Protein AF-A0A5D3C038-F1 (afdb_monomer)

Organism: Cucumis melo var. makuwa (NCBI:txid1194695)

Secondary structure (DSSP, 8-state):
------S-TTT-HHHHHHHHHTT-EEEE-TT-TT-EEEEETTEEEEEES-SB-SS-HHHHTTT-B-PPEEEEEE--TT--EEEEE-HHHHTT--HHHHHHHHHTS-TTTHHHHHHHHHHHHHHHH-TT--HHHHHHHHHHHTT--EEEEEPPTTEEEEEEEEEEETTEEEEEEEEEETTS-EEEEEEEE-EEEEE--

Structure (mmCIF, N/CA/C/O backbone):
data_AF-A0A5D3C038-F1
#
_entry.id   AF-A0A5D3C038-F1
#
loop_
_atom_site.group_PDB
_atom_site.id
_atom_site.type_symbol
_atom_site.label_atom_id
_atom_site.label_alt_id
_atom_site.label_comp_id
_atom_site.label_asym_id
_atom_site.label_entity_id
_atom_site.label_seq_id
_atom_site.pdbx_PDB_ins_code
_atom_site.Cartn_x
_atom_site.Cartn_y
_atom_site.Cartn_z
_atom_site.occupancy
_atom_site.B_iso_or_equiv
_atom_site.auth_seq_id
_atom_site.auth_comp_id
_atom_site.auth_asym_id
_atom_site.auth_atom_id
_atom_site.pdbx_PDB_model_num
ATOM 1 N N . MET A 1 1 ? -3.706 -6.414 2.225 1.00 49.16 1 MET A N 1
ATOM 2 C CA . MET A 1 1 ? -4.767 -6.688 1.216 1.00 49.16 1 MET A CA 1
ATOM 3 C C . MET A 1 1 ? -4.360 -6.341 -0.212 1.00 49.16 1 MET A C 1
ATOM 5 O O . MET A 1 1 ? -5.121 -6.622 -1.130 1.00 49.16 1 MET A O 1
ATOM 9 N N . THR A 1 2 ? -3.181 -5.758 -0.410 1.00 51.91 2 THR A N 1
ATOM 10 C CA . THR A 1 2 ? -2.599 -5.453 -1.719 1.00 51.91 2 THR A CA 1
ATOM 11 C C . THR A 1 2 ? -1.396 -6.358 -1.957 1.00 51.91 2 THR A C 1
ATOM 13 O O . THR A 1 2 ? -0.608 -6.547 -1.033 1.00 51.91 2 THR A O 1
ATOM 16 N N . GLU A 1 3 ? -1.248 -6.885 -3.169 1.00 55.22 3 GLU A N 1
ATOM 17 C CA . GLU A 1 3 ? -0.035 -7.586 -3.598 1.00 55.22 3 GLU A CA 1
ATOM 18 C C . GLU A 1 3 ? 0.892 -6.640 -4.366 1.00 55.22 3 GLU A C 1
ATOM 20 O O . GLU A 1 3 ? 0.472 -5.631 -4.944 1.00 55.22 3 GLU A O 1
ATOM 25 N N . ASP A 1 4 ? 2.184 -6.949 -4.341 1.00 54.97 4 ASP A N 1
ATOM 26 C CA . ASP A 1 4 ? 3.201 -6.158 -5.005 1.00 54.97 4 ASP A CA 1
ATOM 27 C C . ASP A 1 4 ? 3.383 -6.573 -6.471 1.00 54.97 4 ASP A C 1
ATOM 29 O O . ASP A 1 4 ? 4.031 -7.566 -6.762 1.00 54.97 4 ASP A O 1
ATOM 33 N N . HIS A 1 5 ? 2.938 -5.735 -7.415 1.00 53.44 5 HIS A N 1
ATOM 34 C CA . HIS A 1 5 ? 3.233 -5.921 -8.850 1.00 53.44 5 HIS A CA 1
ATOM 35 C C . HIS A 1 5 ? 4.672 -5.519 -9.183 1.00 53.44 5 HIS A C 1
ATOM 37 O O . HIS A 1 5 ? 4.946 -4.378 -9.575 1.00 53.44 5 HIS A O 1
ATOM 43 N N . LEU A 1 6 ? 5.616 -6.412 -8.912 1.00 56.66 6 LEU A N 1
ATOM 44 C CA . LEU A 1 6 ? 7.008 -6.255 -9.313 1.00 56.66 6 LEU A CA 1
ATOM 45 C C . LEU A 1 6 ? 7.188 -6.825 -10.725 1.00 56.66 6 LEU A C 1
ATOM 47 O O . LEU A 1 6 ? 6.583 -7.836 -11.062 1.00 56.66 6 LEU A O 1
ATOM 51 N N . PRO A 1 7 ? 8.043 -6.229 -11.567 1.00 47.41 7 PRO A N 1
ATOM 52 C CA . PRO A 1 7 ? 8.346 -6.749 -12.902 1.00 47.41 7 PRO A CA 1
ATOM 53 C C . PRO A 1 7 ? 9.139 -8.072 -12.881 1.00 47.41 7 PRO A C 1
ATOM 55 O O . PRO A 1 7 ? 9.767 -8.413 -13.875 1.00 47.41 7 PRO A O 1
ATOM 58 N N . SER A 1 8 ? 9.171 -8.825 -11.780 1.00 55.44 8 SER A N 1
ATOM 59 C CA . SER A 1 8 ? 9.874 -10.105 -11.736 1.00 55.44 8 SER A CA 1
ATOM 60 C C . SER A 1 8 ? 8.970 -11.239 -12.226 1.00 55.44 8 SER A C 1
ATOM 62 O O . SER A 1 8 ? 7.811 -11.356 -11.828 1.00 55.44 8 SER A O 1
ATOM 64 N N . PHE A 1 9 ? 9.531 -12.130 -13.048 1.00 50.78 9 PHE A N 1
ATOM 65 C CA . PHE A 1 9 ? 8.841 -13.335 -13.537 1.00 50.78 9 PHE A CA 1
ATOM 66 C C . PHE A 1 9 ? 8.355 -14.259 -12.416 1.00 50.78 9 PHE A C 1
ATOM 68 O O . PHE A 1 9 ? 7.444 -15.046 -12.625 1.00 50.78 9 PHE A O 1
ATOM 75 N N . PHE A 1 10 ? 8.956 -14.152 -11.231 1.00 48.84 10 PHE A N 1
ATOM 76 C CA . PHE A 1 10 ? 8.643 -14.994 -10.083 1.00 48.84 10 PHE A CA 1
ATOM 77 C C . PHE A 1 10 ? 7.433 -14.518 -9.274 1.00 48.84 10 PHE A C 1
ATOM 79 O O . PHE A 1 10 ? 6.905 -15.301 -8.493 1.00 48.84 10 PHE A O 1
ATOM 86 N N . SER A 1 11 ? 7.010 -13.257 -9.426 1.00 52.59 11 SER A N 1
ATOM 87 C CA . SER A 1 11 ? 5.904 -12.689 -8.639 1.00 52.59 11 SER A CA 1
ATOM 88 C C . SER A 1 11 ? 4.690 -12.296 -9.476 1.00 52.59 11 SER A C 1
ATOM 90 O O . SER A 1 11 ? 3.585 -12.289 -8.944 1.00 52.59 11 SER A O 1
ATOM 92 N N . ASP A 1 12 ? 4.862 -12.002 -10.772 1.00 64.81 12 ASP A N 1
ATOM 93 C CA . ASP A 1 12 ? 3.768 -11.486 -11.599 1.00 64.81 12 ASP A CA 1
ATOM 94 C C . ASP A 1 12 ? 3.919 -11.835 -13.097 1.00 64.81 12 ASP A C 1
ATOM 96 O O . ASP A 1 12 ? 4.219 -10.994 -13.954 1.00 64.81 12 ASP A O 1
ATOM 100 N N . GLU A 1 13 ? 3.732 -13.118 -13.416 1.00 68.00 13 GLU A N 1
ATOM 101 C CA . GLU A 1 13 ? 3.944 -13.674 -14.759 1.00 68.00 13 GLU A CA 1
ATOM 102 C C . GLU A 1 13 ?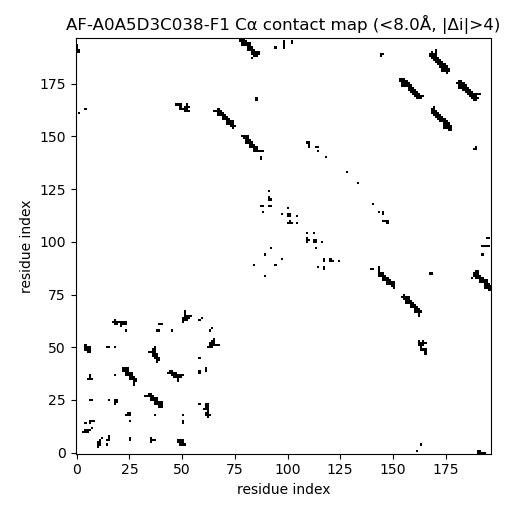 3.029 -13.040 -15.823 1.00 68.00 13 GLU A C 1
ATOM 104 O O . GLU A 1 13 ? 3.501 -12.690 -16.905 1.00 68.00 13 GLU A O 1
ATOM 109 N N . LEU A 1 14 ? 1.758 -12.780 -15.491 1.00 75.69 14 LEU A N 1
ATOM 110 C CA . LEU A 1 14 ? 0.788 -12.148 -16.397 1.00 75.69 14 LEU A CA 1
ATOM 111 C C . LEU A 1 14 ? 1.205 -10.726 -16.790 1.00 75.69 14 LEU A C 1
ATOM 113 O O . LEU A 1 14 ? 1.102 -10.328 -17.956 1.00 75.69 14 LEU A O 1
ATOM 117 N N . ASN A 1 15 ? 1.680 -9.928 -15.828 1.00 73.56 15 ASN A N 1
ATOM 118 C CA . ASN A 1 15 ? 2.160 -8.590 -16.146 1.00 73.56 15 ASN A CA 1
ATOM 119 C C . ASN A 1 15 ? 3.473 -8.643 -16.942 1.00 73.56 15 ASN A C 1
ATOM 121 O O . ASN A 1 15 ? 3.652 -7.839 -17.860 1.00 73.56 15 ASN A O 1
ATOM 125 N N . ALA A 1 16 ? 4.368 -9.584 -16.638 1.00 76.38 16 ALA A N 1
ATOM 126 C CA . ALA A 1 16 ? 5.631 -9.734 -17.352 1.00 76.38 16 ALA A CA 1
ATOM 127 C C . ALA A 1 16 ? 5.441 -10.220 -18.804 1.00 76.38 16 ALA A C 1
ATOM 129 O O . ALA A 1 16 ? 6.120 -9.741 -19.719 1.00 76.38 16 ALA A O 1
ATOM 130 N N . GLU A 1 17 ? 4.483 -11.117 -19.039 1.00 84.06 17 GLU A N 1
ATOM 131 C CA . GLU A 1 17 ? 4.095 -11.584 -20.370 1.00 84.06 17 GLU A CA 1
ATOM 132 C C . GLU A 1 17 ? 3.531 -10.444 -21.223 1.00 84.06 17 GLU A C 1
ATOM 134 O O . GLU A 1 17 ? 3.964 -10.257 -22.362 1.00 84.06 17 GLU A O 1
ATOM 139 N N . ARG A 1 18 ? 2.646 -9.610 -20.662 1.00 88.88 18 ARG A N 1
ATOM 140 C CA . ARG A 1 18 ? 2.109 -8.433 -21.365 1.00 88.88 18 ARG A CA 1
ATOM 141 C C . ARG A 1 18 ? 3.219 -7.511 -21.868 1.00 88.88 18 ARG A C 1
ATOM 143 O O . ARG A 1 18 ? 3.188 -7.099 -23.025 1.00 88.88 18 ARG A O 1
ATOM 150 N N . ILE A 1 19 ? 4.205 -7.201 -21.024 1.00 86.44 19 ILE A N 1
ATOM 151 C CA . ILE A 1 19 ? 5.341 -6.351 -21.413 1.00 86.44 19 ILE A CA 1
ATOM 152 C C . ILE A 1 19 ? 6.091 -6.971 -22.601 1.00 86.44 19 ILE A C 1
ATOM 154 O O . ILE A 1 19 ? 6.361 -6.276 -23.581 1.00 86.44 19 ILE A O 1
ATOM 158 N N . ARG A 1 20 ? 6.356 -8.285 -22.565 1.00 85.31 20 ARG A N 1
ATOM 159 C CA . ARG A 1 20 ? 7.018 -9.007 -23.665 1.00 85.31 20 ARG A CA 1
ATOM 160 C C . ARG A 1 20 ? 6.207 -8.991 -24.960 1.00 85.31 20 ARG A C 1
ATOM 162 O O . ARG A 1 20 ? 6.774 -8.719 -26.017 1.00 85.31 20 ARG A O 1
ATOM 169 N N . LEU A 1 21 ? 4.899 -9.250 -24.896 1.00 88.50 21 LEU A N 1
ATOM 170 C CA . LEU A 1 21 ? 4.009 -9.218 -26.065 1.00 88.50 21 LEU A CA 1
ATOM 171 C C . LEU A 1 21 ? 3.958 -7.823 -26.700 1.00 88.50 21 LEU A C 1
ATOM 173 O O . LEU A 1 21 ? 3.927 -7.693 -27.923 1.00 88.50 21 LEU A O 1
ATOM 177 N N . CYS A 1 22 ? 4.049 -6.776 -25.880 1.00 88.50 22 CYS A N 1
ATOM 178 C CA . CYS A 1 22 ? 4.173 -5.395 -26.334 1.00 88.50 22 CYS A CA 1
ATOM 179 C C . CYS A 1 22 ? 5.614 -4.995 -26.712 1.00 88.50 22 CYS A C 1
ATOM 181 O O . CYS A 1 22 ? 5.881 -3.816 -26.907 1.00 88.50 22 CYS A O 1
ATOM 183 N N . LYS A 1 23 ? 6.549 -5.947 -26.848 1.00 90.25 23 LYS A N 1
ATOM 184 C CA . LYS A 1 23 ? 7.970 -5.737 -27.202 1.00 90.25 23 LYS A CA 1
ATOM 185 C C . LYS A 1 23 ? 8.794 -4.958 -26.166 1.00 90.25 23 LYS A C 1
ATOM 187 O O . LYS A 1 23 ? 9.948 -4.626 -26.437 1.00 90.25 23 LYS A O 1
ATOM 192 N N . GLY A 1 24 ? 8.241 -4.677 -24.989 1.00 86.75 24 GLY A N 1
ATOM 193 C CA . GLY A 1 24 ? 8.999 -4.147 -23.863 1.00 86.75 24 GLY A CA 1
ATOM 194 C C . GLY A 1 24 ? 9.977 -5.188 -23.319 1.00 86.75 24 GLY A C 1
ATOM 195 O O . GLY A 1 24 ? 9.786 -6.399 -23.469 1.00 86.75 24 GLY A O 1
ATOM 196 N N . ARG A 1 25 ? 11.050 -4.721 -22.679 1.00 88.56 25 ARG A N 1
ATOM 197 C CA . ARG A 1 25 ? 12.063 -5.594 -22.069 1.00 88.56 25 ARG A CA 1
ATOM 198 C C . ARG A 1 25 ? 11.966 -5.530 -20.551 1.00 88.56 25 ARG A C 1
ATOM 200 O O . ARG A 1 25 ? 11.728 -4.462 -19.999 1.00 88.56 25 ARG A O 1
ATOM 207 N N . ILE A 1 26 ? 12.192 -6.663 -19.891 1.00 85.69 26 ILE A N 1
ATOM 208 C CA . ILE A 1 26 ? 12.263 -6.778 -18.431 1.00 85.69 26 ILE A CA 1
ATOM 209 C C . ILE A 1 26 ? 13.600 -7.407 -18.067 1.00 85.69 26 ILE A C 1
ATOM 211 O O . ILE A 1 26 ? 13.846 -8.560 -18.423 1.00 85.69 26 ILE A O 1
ATOM 215 N N . PHE A 1 27 ? 14.445 -6.670 -17.352 1.00 84.69 27 PHE A N 1
ATOM 216 C CA . PHE A 1 27 ? 15.676 -7.203 -16.769 1.00 84.69 27 PHE A CA 1
ATOM 217 C C . PHE A 1 27 ? 16.183 -6.312 -15.631 1.00 84.69 27 PHE A C 1
ATOM 219 O O . PHE A 1 27 ? 15.794 -5.145 -15.523 1.00 84.69 27 PHE A O 1
ATOM 226 N N . ALA A 1 28 ? 17.038 -6.886 -14.787 1.00 83.06 28 ALA A N 1
ATOM 227 C CA . ALA A 1 28 ? 17.774 -6.185 -13.744 1.00 83.06 28 ALA A CA 1
ATOM 228 C C . ALA A 1 28 ? 19.166 -5.778 -14.249 1.00 83.06 28 ALA A C 1
ATOM 230 O O . ALA A 1 28 ? 19.775 -6.492 -15.051 1.00 83.06 28 ALA A O 1
ATOM 231 N N . LEU A 1 29 ? 19.679 -4.635 -13.789 1.00 79.44 29 LEU A N 1
ATOM 232 C CA . LEU A 1 29 ? 21.054 -4.233 -14.088 1.00 79.44 29 LEU A CA 1
ATOM 233 C C . LEU A 1 29 ? 22.046 -5.114 -13.323 1.00 79.44 29 LEU A C 1
ATOM 235 O O . LEU A 1 29 ? 21.764 -5.579 -12.223 1.00 79.44 29 LEU A O 1
ATOM 239 N N . GLN A 1 30 ? 23.251 -5.282 -13.868 1.00 78.69 30 GLN A N 1
ATOM 240 C CA . GLN A 1 30 ? 24.281 -6.131 -13.260 1.00 78.69 30 GLN A CA 1
ATOM 241 C C . GLN A 1 30 ? 24.693 -5.669 -11.849 1.00 78.69 30 GLN A C 1
ATOM 243 O O . GLN A 1 30 ? 25.054 -6.492 -11.013 1.00 78.69 30 GLN A O 1
ATOM 248 N N . ASN A 1 31 ? 24.623 -4.364 -11.575 1.00 77.06 31 ASN A N 1
ATOM 249 C CA . ASN A 1 31 ? 24.917 -3.765 -10.271 1.00 77.06 31 ASN A CA 1
ATOM 250 C C . ASN A 1 31 ? 23.701 -3.694 -9.323 1.00 77.06 31 ASN A C 1
ATOM 252 O O . ASN A 1 31 ? 23.876 -3.358 -8.157 1.00 77.06 31 ASN A O 1
ATOM 256 N N . GLU A 1 32 ? 22.491 -3.994 -9.804 1.00 75.31 32 GLU A N 1
ATOM 257 C CA . GLU A 1 32 ? 21.235 -3.996 -9.036 1.00 75.31 32 GLU A CA 1
ATOM 258 C C . GLU A 1 32 ? 20.421 -5.277 -9.366 1.00 75.31 32 GLU A C 1
ATOM 260 O O . GLU A 1 32 ? 19.290 -5.171 -9.844 1.00 75.31 32 GLU A O 1
ATOM 265 N N . PRO A 1 33 ? 20.963 -6.499 -9.165 1.00 75.38 33 PRO A N 1
ATOM 266 C CA . PRO A 1 33 ? 20.378 -7.739 -9.700 1.00 75.38 33 PRO A CA 1
ATOM 267 C C . PRO A 1 33 ? 19.010 -8.100 -9.103 1.00 75.38 33 PRO A C 1
ATOM 269 O O . PRO A 1 33 ? 18.257 -8.865 -9.700 1.00 75.38 33 PRO A O 1
ATOM 272 N N . GLU A 1 34 ? 18.673 -7.538 -7.943 1.00 69.69 34 GLU A N 1
ATOM 273 C CA . GLU A 1 34 ? 17.383 -7.746 -7.280 1.00 69.69 34 GLU A CA 1
ATOM 274 C C . GLU A 1 34 ? 16.274 -6.829 -7.823 1.00 69.69 34 GLU A C 1
ATOM 276 O O . GLU A 1 34 ? 15.093 -7.048 -7.554 1.00 69.69 34 GLU A O 1
ATOM 281 N N . ILE A 1 35 ? 16.623 -5.810 -8.617 1.00 72.38 35 ILE A N 1
ATOM 282 C CA . ILE A 1 35 ? 15.685 -4.782 -9.075 1.00 72.38 35 ILE A CA 1
ATOM 283 C C . ILE A 1 35 ? 15.386 -4.979 -10.559 1.00 72.38 35 ILE A C 1
ATOM 285 O O . ILE A 1 35 ? 16.044 -4.420 -11.438 1.00 72.38 35 ILE A O 1
ATOM 289 N N . PHE A 1 36 ? 14.333 -5.740 -10.847 1.00 78.31 36 PHE A N 1
ATOM 290 C CA . PHE A 1 36 ? 13.811 -5.857 -12.206 1.00 78.31 36 PHE A CA 1
ATOM 291 C C . PHE A 1 36 ? 13.173 -4.540 -12.655 1.00 78.31 36 PHE A C 1
ATOM 293 O O . PHE A 1 36 ? 12.481 -3.863 -11.891 1.00 78.31 36 PHE A O 1
ATOM 300 N N . GLN A 1 37 ? 13.421 -4.160 -13.905 1.00 82.31 37 GLN A N 1
ATOM 301 C CA . GLN A 1 37 ? 12.954 -2.905 -14.489 1.00 82.31 37 GLN A CA 1
ATOM 302 C C . GLN A 1 37 ? 12.434 -3.148 -15.908 1.00 82.31 37 GLN A C 1
ATOM 304 O O . GLN A 1 37 ? 12.883 -4.063 -16.597 1.00 82.31 37 GLN A O 1
ATOM 309 N N . VAL A 1 38 ? 11.467 -2.330 -16.322 1.00 83.00 38 VAL A N 1
ATOM 310 C CA . VAL A 1 38 ? 10.926 -2.254 -17.679 1.00 83.00 38 VAL A CA 1
ATOM 311 C C . VAL A 1 38 ? 11.757 -1.264 -18.490 1.00 83.00 38 VAL A C 1
ATOM 313 O O . VAL A 1 38 ? 12.079 -0.176 -18.004 1.00 83.00 38 VAL A O 1
ATOM 316 N N . TRP A 1 39 ? 12.057 -1.639 -19.731 1.00 84.12 39 TRP A N 1
ATOM 317 C CA . TRP A 1 39 ? 12.884 -0.882 -20.667 1.00 84.12 39 TRP A CA 1
ATOM 318 C C . TRP A 1 39 ? 12.245 -0.825 -22.058 1.00 84.12 39 TRP A C 1
ATOM 320 O O . TRP A 1 39 ? 11.511 -1.739 -22.455 1.00 84.12 39 TRP A O 1
ATOM 330 N N . LEU A 1 40 ? 12.577 0.216 -22.831 1.00 84.88 40 LEU A N 1
ATOM 331 C CA . LEU A 1 40 ? 12.208 0.300 -24.247 1.00 84.88 40 LEU A CA 1
ATOM 332 C C . LEU A 1 40 ? 12.857 -0.838 -25.052 1.00 84.88 40 LEU A C 1
ATOM 334 O O . LEU A 1 40 ? 13.930 -1.309 -24.674 1.00 84.88 40 LEU A O 1
ATOM 338 N N . PRO A 1 41 ? 12.283 -1.248 -26.197 1.00 83.94 41 PRO A N 1
ATOM 339 C CA . PRO A 1 41 ? 12.830 -2.340 -27.008 1.00 83.94 41 PRO A CA 1
ATOM 340 C C . PRO A 1 41 ? 14.270 -2.094 -27.477 1.00 83.94 41 PRO A C 1
ATOM 342 O O . PRO A 1 41 ? 15.088 -3.006 -27.460 1.00 83.94 41 PRO A O 1
ATOM 345 N N . ASN A 1 42 ? 14.578 -0.847 -27.852 1.00 85.50 42 ASN A N 1
ATOM 346 C CA . ASN A 1 42 ? 15.832 -0.482 -28.523 1.00 85.50 42 ASN A CA 1
ATOM 347 C C . ASN A 1 42 ? 16.736 0.432 -27.683 1.00 85.50 42 ASN A C 1
ATOM 349 O O . ASN A 1 42 ? 17.754 0.905 -28.179 1.00 85.50 42 ASN A O 1
ATOM 353 N N . ASN A 1 43 ? 16.340 0.751 -26.450 1.00 82.88 43 ASN A N 1
ATOM 354 C CA . ASN A 1 43 ? 17.081 1.673 -25.600 1.00 82.88 43 ASN A CA 1
ATOM 355 C C . ASN A 1 43 ? 16.942 1.290 -24.128 1.00 82.88 43 ASN A C 1
ATOM 357 O O . ASN A 1 43 ? 15.850 0.945 -23.670 1.00 82.88 43 ASN A O 1
ATOM 361 N N . ASP A 1 44 ? 18.028 1.407 -23.374 1.00 82.00 44 ASP A N 1
ATOM 362 C CA . ASP A 1 44 ? 18.058 1.168 -21.929 1.00 82.00 44 ASP A CA 1
ATOM 363 C C . ASP A 1 44 ? 17.589 2.433 -21.179 1.00 82.00 44 ASP A C 1
ATOM 365 O O . ASP A 1 44 ? 18.262 2.98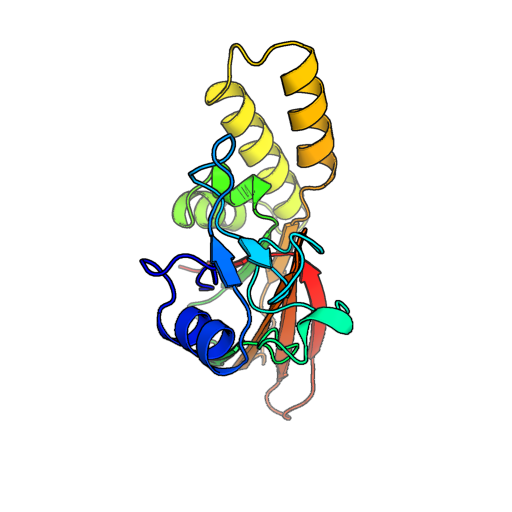4 -20.312 1.00 82.00 44 ASP A O 1
ATOM 369 N N . SER A 1 45 ? 16.412 2.938 -21.563 1.00 74.12 45 SER A N 1
ATOM 370 C CA . SER A 1 45 ? 15.731 4.090 -20.961 1.00 74.12 45 SER A CA 1
ATOM 371 C C . SER A 1 45 ? 14.264 4.135 -21.421 1.00 74.12 45 SER A C 1
ATOM 373 O O . SER A 1 45 ? 14.013 3.718 -22.549 1.00 74.12 45 SER A O 1
ATOM 375 N N . PRO A 1 46 ? 13.300 4.653 -20.629 1.00 70.62 46 PRO A N 1
ATOM 376 C CA . PRO A 1 46 ? 13.429 5.046 -19.228 1.00 70.62 46 PRO A CA 1
ATOM 377 C C . PRO A 1 46 ? 13.401 3.832 -18.291 1.00 70.62 46 PRO A C 1
ATOM 379 O O . PRO A 1 46 ? 12.804 2.806 -18.593 1.00 70.62 46 PRO A O 1
ATOM 382 N N . ARG A 1 47 ? 14.048 3.968 -17.129 1.00 75.19 47 ARG A N 1
ATOM 383 C CA . ARG A 1 47 ? 14.164 2.917 -16.110 1.00 75.19 47 ARG A CA 1
ATOM 384 C C . ARG A 1 47 ? 12.930 2.897 -15.205 1.00 75.19 47 ARG A C 1
ATOM 386 O O . ARG A 1 47 ? 12.846 3.720 -14.287 1.00 75.19 47 ARG A O 1
ATOM 393 N N . LEU A 1 48 ? 11.990 1.980 -15.435 1.00 74.88 48 LEU A N 1
ATOM 394 C CA . LEU A 1 48 ? 10.770 1.861 -14.624 1.00 74.88 48 LEU A CA 1
ATOM 395 C C . LEU A 1 48 ? 10.750 0.543 -13.842 1.00 74.88 48 LEU A C 1
ATOM 397 O O . LEU A 1 48 ? 10.641 -0.524 -14.422 1.00 74.88 48 LEU A O 1
ATOM 401 N N . ALA A 1 49 ? 10.798 0.598 -12.512 1.00 68.62 49 ALA A N 1
ATOM 402 C CA . ALA A 1 49 ? 10.775 -0.597 -11.654 1.00 68.62 49 ALA A CA 1
ATOM 403 C C . ALA A 1 49 ? 9.363 -1.202 -11.463 1.00 68.62 49 ALA A C 1
ATOM 405 O O . ALA A 1 49 ? 9.102 -1.881 -10.474 1.00 68.62 49 ALA A O 1
ATOM 406 N N . MET A 1 50 ? 8.418 -0.891 -12.360 1.00 68.62 50 MET A N 1
ATOM 407 C CA . MET A 1 50 ? 6.997 -1.239 -12.248 1.00 68.62 50 MET A CA 1
ATOM 408 C C . MET A 1 50 ? 6.389 -1.518 -13.625 1.00 68.62 50 MET A C 1
ATOM 410 O O . MET A 1 50 ? 6.862 -1.014 -14.639 1.00 68.62 50 MET A O 1
ATOM 414 N N . VAL A 1 51 ? 5.285 -2.262 -13.646 1.00 71.38 51 VAL A N 1
ATOM 415 C CA . VAL A 1 51 ? 4.530 -2.640 -14.862 1.00 71.38 51 VAL A CA 1
ATOM 416 C C . VAL A 1 51 ? 3.199 -1.894 -15.017 1.00 71.38 51 VAL A C 1
ATOM 418 O O . VAL A 1 51 ? 2.518 -2.016 -16.039 1.00 71.38 51 VAL A O 1
ATOM 421 N N . ARG A 1 52 ? 2.832 -1.097 -14.010 1.00 71.31 52 ARG A N 1
ATOM 422 C CA . ARG A 1 52 ? 1.700 -0.164 -14.009 1.00 71.31 52 ARG A CA 1
ATOM 423 C C . ARG A 1 52 ? 2.204 1.185 -13.496 1.00 71.31 52 ARG A C 1
ATOM 425 O O . ARG A 1 52 ? 3.086 1.187 -12.640 1.00 71.31 52 ARG A O 1
ATOM 432 N N . ALA A 1 53 ? 1.724 2.284 -14.076 1.00 68.88 53 ALA A N 1
ATOM 433 C CA . ALA A 1 53 ? 2.083 3.657 -13.699 1.00 68.88 53 ALA A CA 1
ATOM 434 C C . ALA A 1 53 ? 1.107 4.684 -14.289 1.00 68.88 53 ALA A C 1
ATOM 436 O O . ALA A 1 53 ? 0.619 4.496 -15.401 1.00 68.88 53 ALA A O 1
ATOM 437 N N . PHE A 1 54 ? 0.856 5.800 -13.603 1.00 63.88 54 PHE A N 1
ATOM 438 C CA . PHE A 1 54 ? 0.338 7.011 -14.249 1.00 63.88 54 PHE A CA 1
ATOM 439 C C . PHE A 1 54 ? 1.483 7.767 -14.935 1.00 63.88 54 PHE A C 1
ATOM 441 O O . PHE A 1 54 ? 2.602 7.776 -14.431 1.00 63.88 54 PHE A O 1
ATOM 448 N N . GLY A 1 55 ? 1.220 8.416 -16.072 1.00 61.22 55 GLY A N 1
ATOM 449 C CA . GLY A 1 55 ? 2.284 9.028 -16.878 1.00 61.22 55 GLY A CA 1
ATOM 450 C C . GLY A 1 55 ? 3.060 7.992 -17.700 1.00 61.22 55 GLY A C 1
ATOM 451 O O . GLY A 1 55 ? 2.452 7.054 -18.202 1.00 61.22 55 GLY A O 1
ATOM 452 N N . ASP A 1 56 ? 4.372 8.183 -17.883 1.00 68.25 56 ASP A N 1
ATOM 453 C CA . ASP A 1 56 ? 5.264 7.283 -18.644 1.00 68.25 56 ASP A CA 1
ATOM 454 C C . ASP A 1 56 ? 4.757 6.940 -20.058 1.00 68.25 56 ASP A C 1
ATOM 456 O O . ASP A 1 56 ? 4.771 5.784 -20.483 1.00 68.25 56 ASP A O 1
ATOM 460 N N . LEU A 1 57 ? 4.307 7.963 -20.798 1.00 69.75 57 LEU A N 1
ATOM 461 C CA . LEU A 1 57 ? 3.692 7.830 -22.129 1.00 69.75 57 LEU A CA 1
ATOM 462 C C . LEU A 1 57 ? 4.518 6.952 -23.080 1.00 69.75 57 LEU A C 1
ATOM 464 O O . LEU A 1 57 ? 3.962 6.092 -23.756 1.00 69.75 57 LEU A O 1
ATOM 468 N N . CYS A 1 58 ? 5.845 7.101 -23.058 1.00 78.12 58 CYS A N 1
ATOM 469 C CA . CYS A 1 58 ? 6.750 6.331 -23.908 1.00 78.12 58 CYS A CA 1
ATOM 470 C C . CYS A 1 58 ? 6.750 4.826 -23.613 1.00 78.12 58 CYS A C 1
ATOM 472 O O . CYS A 1 58 ? 7.149 4.069 -24.481 1.00 78.12 58 CYS A O 1
ATOM 474 N N . LEU A 1 59 ? 6.346 4.378 -22.418 1.00 79.44 59 LEU A N 1
ATOM 475 C CA . LEU A 1 59 ? 6.285 2.957 -22.051 1.00 79.44 59 LEU A CA 1
ATOM 476 C C . LEU A 1 59 ? 4.883 2.350 -22.212 1.00 79.44 59 LEU A C 1
ATOM 478 O O . LEU A 1 59 ? 4.732 1.130 -22.112 1.00 79.44 59 LEU A O 1
ATOM 482 N N . LYS A 1 60 ? 3.857 3.170 -22.484 1.00 80.81 60 LYS A N 1
ATOM 483 C CA . LYS A 1 60 ? 2.474 2.699 -22.662 1.00 80.81 60 LYS A CA 1
ATOM 484 C C . LYS A 1 60 ? 2.322 1.766 -23.852 1.00 80.81 60 LYS A C 1
ATOM 486 O O . LYS A 1 60 ? 1.665 0.735 -23.742 1.00 80.81 60 LYS A O 1
ATOM 491 N N . GLU A 1 61 ? 3.005 2.079 -24.947 1.00 84.38 61 GLU A N 1
ATOM 492 C CA . GLU A 1 61 ? 3.048 1.231 -26.144 1.00 84.38 61 GLU A CA 1
ATOM 493 C C . GLU A 1 61 ? 3.794 -0.093 -25.909 1.00 84.38 61 GLU A C 1
ATOM 495 O O . GLU A 1 61 ? 3.640 -1.034 -26.682 1.00 84.38 61 GLU A O 1
ATOM 500 N N . PHE A 1 62 ? 4.547 -0.194 -24.808 1.00 86.31 62 PHE A N 1
ATOM 501 C CA . PHE A 1 62 ? 5.367 -1.354 -24.453 1.00 86.31 62 PHE A CA 1
ATOM 502 C C . PHE A 1 62 ? 4.822 -2.115 -23.236 1.00 86.31 62 PHE A C 1
ATOM 504 O O . PHE A 1 62 ? 5.561 -2.807 -22.539 1.00 86.31 62 PHE A O 1
ATOM 511 N N . GLY A 1 63 ? 3.510 -2.009 -22.998 1.00 82.06 63 GLY A N 1
ATOM 512 C CA . GLY A 1 63 ? 2.762 -2.853 -22.063 1.00 82.06 63 GLY A CA 1
ATOM 513 C C . GLY A 1 63 ? 2.625 -2.295 -20.644 1.00 82.06 63 GLY A C 1
ATOM 514 O O . GLY A 1 63 ? 2.007 -2.948 -19.797 1.00 82.06 63 GLY A O 1
ATOM 515 N N . VAL A 1 64 ? 3.154 -1.099 -20.361 1.00 81.38 64 VAL A N 1
ATOM 516 C CA . VAL A 1 64 ? 2.867 -0.399 -19.100 1.00 81.38 64 VAL A CA 1
ATOM 517 C C . VAL A 1 64 ? 1.451 0.162 -19.166 1.00 81.38 64 VAL A C 1
ATOM 519 O O . VAL A 1 64 ? 1.103 0.896 -20.082 1.00 81.38 64 VAL A O 1
ATOM 522 N N . ILE A 1 65 ? 0.618 -0.127 -18.172 1.00 80.31 65 ILE A N 1
ATOM 523 C CA . ILE A 1 65 ? -0.783 0.326 -18.144 1.00 80.31 65 ILE A CA 1
ATOM 524 C C . ILE A 1 65 ? -1.033 1.298 -16.990 1.00 80.31 65 ILE A C 1
ATOM 526 O O . ILE A 1 65 ? -0.256 1.373 -16.045 1.00 80.31 65 ILE A O 1
ATOM 530 N N . ALA A 1 66 ? -2.078 2.118 -17.107 1.00 73.94 66 ALA A N 1
ATOM 531 C CA . ALA A 1 66 ? -2.547 3.010 -16.033 1.00 73.94 66 ALA A CA 1
ATOM 532 C C . ALA A 1 66 ? -3.814 2.468 -15.344 1.00 73.94 66 ALA A C 1
ATOM 534 O O . ALA A 1 66 ? -4.366 3.118 -14.463 1.00 73.94 66 ALA A O 1
ATOM 535 N N . VAL A 1 67 ? -4.280 1.287 -15.761 1.00 75.06 67 VAL A N 1
ATOM 536 C CA . VAL A 1 67 ? -5.470 0.654 -15.193 1.00 75.06 67 VAL A CA 1
ATOM 537 C C . VAL A 1 67 ? -5.095 0.047 -13.833 1.00 75.06 67 VAL A C 1
ATOM 539 O O . VAL A 1 67 ? -4.157 -0.761 -13.780 1.00 75.06 67 VAL A O 1
ATOM 542 N N . PRO A 1 68 ? -5.776 0.438 -12.741 1.00 72.81 68 PRO A N 1
ATOM 543 C CA . PRO A 1 68 ? -5.511 -0.104 -11.417 1.00 72.81 68 PRO A CA 1
ATOM 544 C C . PRO A 1 68 ? -6.028 -1.532 -11.303 1.00 72.81 68 PRO A C 1
ATOM 546 O O . PRO A 1 68 ? -6.891 -1.959 -12.072 1.00 72.81 68 PRO A O 1
ATOM 549 N N . ASP A 1 69 ? -5.562 -2.240 -10.285 1.00 70.56 69 ASP A N 1
ATOM 550 C CA . ASP A 1 69 ? -6.306 -3.388 -9.779 1.00 70.56 69 ASP A CA 1
ATOM 551 C C . ASP A 1 69 ? -7.381 -2.894 -8.818 1.00 70.56 69 ASP A C 1
ATOM 553 O O . ASP A 1 69 ? -7.100 -2.157 -7.871 1.00 70.56 69 ASP A O 1
ATOM 557 N N . VAL A 1 70 ? -8.628 -3.271 -9.096 1.00 72.38 70 VAL A N 1
ATOM 558 C CA . VAL A 1 70 ? -9.779 -2.877 -8.285 1.00 72.38 70 VAL A CA 1
ATOM 559 C C . VAL A 1 70 ? -10.216 -4.069 -7.458 1.00 72.38 70 VAL A C 1
ATOM 561 O O . VAL A 1 70 ? -10.506 -5.137 -7.996 1.00 72.38 70 VAL A O 1
ATOM 564 N N . SER A 1 71 ? -10.290 -3.881 -6.144 1.00 73.06 71 SER A N 1
ATOM 565 C CA . SER A 1 71 ? -10.843 -4.882 -5.238 1.00 73.06 71 SER A CA 1
ATOM 566 C C . SER A 1 71 ? -12.024 -4.319 -4.462 1.00 73.06 71 SER A C 1
ATOM 568 O O . SER A 1 71 ? -12.032 -3.159 -4.045 1.00 73.06 71 SER A O 1
ATOM 570 N N . TYR A 1 72 ? -13.030 -5.170 -4.283 1.00 77.25 72 TYR A N 1
ATOM 571 C CA . TYR A 1 72 ? -14.240 -4.865 -3.533 1.00 77.25 72 TYR A CA 1
ATOM 572 C C . TYR A 1 72 ? -14.249 -5.689 -2.263 1.00 77.25 72 TYR A C 1
ATOM 574 O O . TYR A 1 72 ? -13.963 -6.891 -2.282 1.00 77.25 72 TYR A O 1
ATOM 582 N N . ARG A 1 73 ? -14.576 -5.043 -1.149 1.00 77.44 73 ARG A N 1
ATOM 583 C CA . ARG A 1 73 ? -14.659 -5.702 0.147 1.00 77.44 73 ARG A CA 1
ATOM 584 C C . ARG A 1 73 ? -15.932 -5.284 0.845 1.00 77.44 73 ARG A C 1
ATOM 586 O O . ARG A 1 73 ? -16.201 -4.096 1.008 1.00 77.44 73 ARG A O 1
ATOM 593 N N . HIS A 1 74 ? -16.715 -6.288 1.219 1.00 79.75 74 HIS A N 1
ATOM 594 C CA . HIS A 1 74 ? -17.867 -6.073 2.069 1.00 79.75 74 HIS A CA 1
ATOM 595 C C . HIS A 1 74 ? -17.376 -5.820 3.489 1.00 79.75 74 HIS A C 1
ATOM 597 O O . HIS A 1 74 ? -16.585 -6.605 4.021 1.00 79.75 74 HIS A O 1
ATOM 603 N N . LEU A 1 75 ? -17.812 -4.705 4.062 1.00 82.50 75 LEU A N 1
ATOM 604 C CA . LEU A 1 75 ? -17.506 -4.372 5.438 1.00 82.50 75 LEU A CA 1
ATOM 605 C C . LEU A 1 75 ? -18.524 -5.086 6.323 1.00 82.50 75 LEU A C 1
ATOM 607 O O . LEU A 1 75 ? -19.727 -5.025 6.089 1.00 82.50 75 LEU A O 1
ATOM 611 N N . THR A 1 76 ? -18.014 -5.805 7.310 1.00 81.56 76 THR A N 1
ATOM 612 C CA . THR A 1 76 ? -18.806 -6.410 8.380 1.00 81.56 76 THR A CA 1
ATOM 613 C C . THR A 1 76 ? -18.476 -5.686 9.672 1.00 81.56 76 THR A C 1
ATOM 615 O O . THR A 1 76 ? -17.383 -5.137 9.772 1.00 81.56 76 THR A O 1
ATOM 618 N N . GLU A 1 77 ? -19.332 -5.795 10.684 1.00 79.50 77 GLU A N 1
ATOM 619 C CA . GLU A 1 77 ? -19.109 -5.218 12.024 1.00 79.50 77 GLU A CA 1
ATOM 620 C C . GLU A 1 77 ? -17.780 -5.644 12.678 1.00 79.50 77 GLU A C 1
ATOM 622 O O . GLU A 1 77 ? -17.300 -4.983 13.588 1.00 79.50 77 GLU A O 1
ATOM 627 N N . LYS A 1 78 ? -17.154 -6.723 12.188 1.00 82.94 78 LYS A N 1
ATOM 628 C CA . LYS A 1 78 ? -15.820 -7.174 12.613 1.00 82.94 78 LYS A CA 1
ATOM 629 C C . LYS A 1 78 ? -14.673 -6.274 12.156 1.00 82.94 78 LYS A C 1
ATOM 631 O O . LYS A 1 78 ? -13.567 -6.422 12.652 1.00 82.94 78 LYS A O 1
ATOM 636 N N . TYR A 1 79 ? -14.878 -5.424 11.153 1.00 82.94 79 TYR A N 1
ATOM 637 C CA . TYR A 1 79 ? -13.864 -4.477 10.702 1.00 82.94 79 TYR A CA 1
ATOM 638 C C . TYR A 1 79 ? -14.138 -3.130 11.358 1.00 82.94 79 TYR A C 1
ATOM 640 O O . TYR A 1 79 ? -15.185 -2.532 11.134 1.00 82.94 79 TYR A O 1
ATOM 648 N N . GLU A 1 80 ? -13.184 -2.644 12.141 1.00 85.62 80 GLU A N 1
ATOM 649 C CA . GLU A 1 80 ? -13.320 -1.397 12.897 1.00 85.62 80 GLU A CA 1
ATOM 650 C C . GLU A 1 80 ? -12.616 -0.234 12.197 1.00 85.62 80 GLU A C 1
ATOM 652 O O . GLU A 1 80 ? -13.064 0.914 12.258 1.00 85.62 80 GLU A O 1
ATOM 657 N N . PHE A 1 81 ? -11.515 -0.529 11.503 1.00 86.56 81 PHE A N 1
ATOM 658 C CA . PHE A 1 81 ? -10.718 0.473 10.813 1.00 86.56 81 PHE A CA 1
ATOM 659 C C . PHE A 1 81 ? -9.978 -0.092 9.599 1.00 86.56 81 PHE A C 1
ATOM 661 O O . PHE A 1 81 ? -9.749 -1.297 9.451 1.00 86.56 81 PHE A O 1
ATOM 668 N N . VAL A 1 82 ? -9.544 0.823 8.738 1.00 85.38 82 VAL A N 1
ATOM 669 C CA . VAL A 1 82 ? -8.575 0.576 7.673 1.00 85.38 82 VAL A CA 1
ATOM 670 C C . VAL A 1 82 ? -7.343 1.438 7.906 1.00 85.38 82 VAL A C 1
ATOM 672 O O . VAL A 1 82 ? -7.448 2.618 8.242 1.00 85.38 82 VAL A O 1
ATOM 675 N N . VAL A 1 83 ? -6.167 0.848 7.710 1.00 84.19 83 VAL A N 1
ATOM 676 C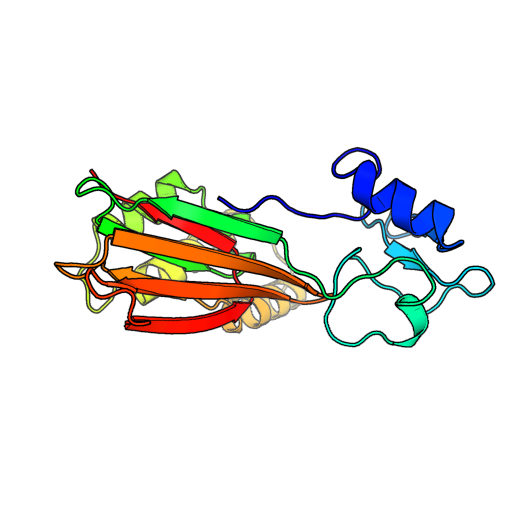 CA . VAL A 1 83 ? -4.893 1.563 7.728 1.00 84.19 83 VAL A CA 1
ATOM 677 C C . VAL A 1 83 ? -4.310 1.543 6.324 1.00 84.19 83 VAL A C 1
ATOM 679 O O . VAL A 1 83 ? -4.153 0.487 5.705 1.00 84.19 83 VAL A O 1
ATOM 682 N N . LEU A 1 84 ? -3.965 2.728 5.842 1.00 80.81 84 LEU A N 1
ATOM 683 C CA . LEU A 1 84 ? -3.194 2.949 4.633 1.00 80.81 84 LEU A CA 1
ATOM 684 C C . LEU A 1 84 ? -1.824 3.485 5.061 1.00 80.81 84 LEU A C 1
ATOM 686 O O . LEU A 1 84 ? -1.759 4.501 5.755 1.00 80.81 84 LEU A O 1
ATOM 690 N N . THR A 1 85 ? -0.725 2.839 4.668 1.00 77.06 85 THR A N 1
ATOM 691 C CA . THR A 1 85 ? 0.632 3.350 4.953 1.00 77.06 85 THR A CA 1
ATOM 692 C C . THR A 1 85 ? 1.601 3.183 3.780 1.00 77.06 85 THR A C 1
ATOM 694 O O . THR A 1 85 ? 1.420 2.299 2.944 1.00 77.06 85 THR A O 1
ATOM 697 N N . THR A 1 86 ? 2.645 4.015 3.701 1.00 73.06 86 THR A N 1
ATOM 698 C CA . THR A 1 86 ? 3.721 3.835 2.709 1.00 73.06 86 THR A CA 1
ATOM 699 C C . THR A 1 86 ? 4.585 2.620 3.065 1.00 73.06 86 THR A C 1
ATOM 701 O O . THR A 1 86 ? 4.586 2.160 4.208 1.00 73.06 86 THR A O 1
ATOM 704 N N . ASP A 1 87 ? 5.375 2.133 2.101 1.00 74.75 87 ASP A N 1
ATOM 705 C CA . ASP A 1 87 ? 6.262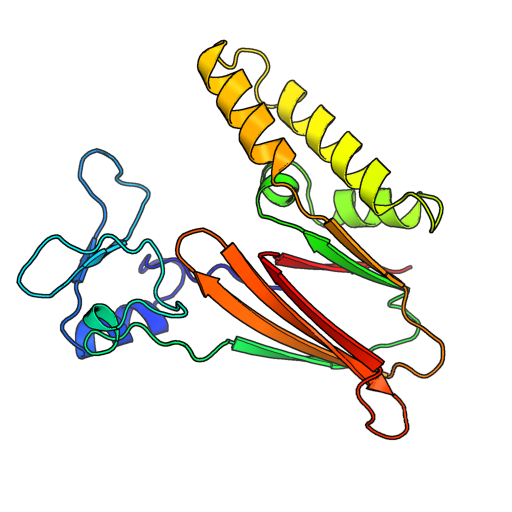 0.968 2.280 1.00 74.75 87 ASP A CA 1
ATOM 706 C C . ASP A 1 87 ? 7.194 1.094 3.505 1.00 74.75 87 ASP A C 1
ATOM 708 O O . ASP A 1 87 ? 7.421 0.112 4.202 1.00 74.75 87 ASP A O 1
ATOM 712 N N . GLY A 1 88 ? 7.586 2.315 3.891 1.00 74.44 88 GLY A N 1
ATOM 713 C CA . GLY A 1 88 ? 8.420 2.550 5.075 1.00 74.44 88 GLY A CA 1
ATOM 714 C C . GLY A 1 88 ? 7.836 2.075 6.418 1.00 74.44 88 GLY A C 1
ATOM 715 O O . GLY A 1 88 ? 8.596 1.949 7.377 1.00 74.44 88 GLY A O 1
ATOM 716 N N . VAL A 1 89 ? 6.530 1.798 6.528 1.00 84.25 89 VAL A N 1
ATOM 717 C CA . VAL A 1 89 ? 5.961 1.101 7.702 1.00 84.25 89 VAL A CA 1
ATOM 718 C C . VAL A 1 89 ? 6.086 -0.414 7.543 1.00 84.25 89 VAL A C 1
ATOM 720 O O . VAL A 1 89 ? 6.563 -1.082 8.458 1.00 84.25 89 VAL A O 1
ATOM 723 N N . TRP A 1 90 ? 5.696 -0.945 6.384 1.00 82.94 90 TRP A N 1
ATOM 724 C CA . TRP A 1 90 ? 5.685 -2.385 6.089 1.00 82.94 90 TRP A CA 1
ATOM 725 C C . TRP A 1 90 ? 7.081 -3.011 6.063 1.00 82.94 90 TRP A C 1
ATOM 727 O O . TRP A 1 90 ? 7.237 -4.192 6.358 1.00 82.94 90 TRP A O 1
ATOM 737 N N . ASP A 1 91 ? 8.110 -2.215 5.779 1.00 80.12 91 ASP A N 1
ATOM 738 C CA . ASP A 1 91 ? 9.506 -2.652 5.808 1.00 80.12 91 ASP A CA 1
ATOM 739 C C . ASP A 1 91 ? 9.977 -3.084 7.209 1.00 80.12 91 ASP A C 1
ATOM 741 O O . ASP A 1 91 ? 10.991 -3.784 7.346 1.00 80.12 91 ASP A O 1
ATOM 745 N N . VAL A 1 92 ? 9.284 -2.645 8.265 1.00 84.88 92 VAL A N 1
ATOM 746 C CA . VAL A 1 92 ? 9.709 -2.838 9.661 1.00 84.88 92 VAL A CA 1
ATOM 747 C C . VAL A 1 92 ? 8.628 -3.321 10.614 1.00 84.88 92 VAL A C 1
ATOM 749 O O . VAL A 1 92 ? 8.994 -3.773 11.695 1.00 84.88 92 VAL A O 1
ATOM 752 N N . LEU A 1 93 ? 7.351 -3.229 10.243 1.00 88.38 93 LEU A N 1
ATOM 753 C CA . LEU A 1 93 ? 6.227 -3.724 11.032 1.00 88.38 93 LEU A CA 1
ATOM 754 C C . LEU A 1 93 ? 5.385 -4.705 10.212 1.00 88.38 93 LEU A C 1
ATOM 756 O O . LEU A 1 93 ? 5.085 -4.453 9.043 1.00 88.38 93 LEU A O 1
ATOM 760 N N . SER A 1 94 ? 4.963 -5.799 10.845 1.00 88.75 94 SER A N 1
ATOM 761 C CA . SER A 1 94 ? 4.002 -6.743 10.275 1.00 88.75 94 SER A CA 1
ATOM 762 C C . SER A 1 94 ? 2.574 -6.185 10.296 1.00 88.75 94 SER A C 1
ATOM 764 O O . SER A 1 94 ? 2.264 -5.239 11.023 1.00 88.75 94 SER A O 1
ATOM 766 N N . ASN A 1 95 ? 1.666 -6.801 9.533 1.00 85.62 95 ASN A N 1
ATOM 767 C CA . ASN A 1 95 ? 0.246 -6.433 9.550 1.00 85.62 95 ASN A CA 1
ATOM 768 C C . ASN A 1 95 ? -0.349 -6.512 10.963 1.00 85.62 95 ASN A C 1
ATOM 770 O O . ASN A 1 95 ? -1.090 -5.624 11.375 1.00 85.62 95 ASN A O 1
ATOM 774 N N . GLU A 1 96 ? -0.004 -7.559 11.707 1.00 89.69 96 GLU A N 1
ATOM 775 C CA . GLU A 1 96 ? -0.484 -7.815 13.063 1.00 89.69 96 GLU A CA 1
ATOM 776 C C . GLU A 1 96 ? 0.034 -6.756 14.038 1.00 89.69 96 GLU A C 1
ATOM 778 O O . GLU A 1 96 ? -0.727 -6.265 14.868 1.00 89.69 96 GLU A O 1
ATOM 783 N N . GLU A 1 97 ? 1.300 -6.350 13.907 1.00 93.00 97 GLU A N 1
ATOM 784 C CA . GLU A 1 97 ? 1.879 -5.271 14.711 1.00 93.00 97 GLU A CA 1
ATOM 785 C C . GLU A 1 97 ? 1.207 -3.929 14.410 1.00 93.00 97 GLU A C 1
ATOM 787 O O . GLU A 1 97 ? 0.861 -3.193 15.334 1.00 93.00 97 GLU A O 1
ATOM 792 N N . VAL A 1 98 ? 0.963 -3.621 13.131 1.00 91.50 98 VAL A N 1
ATOM 793 C CA . VAL A 1 98 ? 0.241 -2.406 12.726 1.00 91.50 98 VAL A CA 1
ATOM 794 C C . VAL A 1 98 ? -1.169 -2.389 13.317 1.00 91.50 98 VAL A C 1
ATOM 796 O O . VAL A 1 98 ? -1.563 -1.392 13.926 1.00 91.50 98 VAL A O 1
ATOM 799 N N . VAL A 1 99 ? -1.915 -3.490 13.183 1.00 91.19 99 VAL A N 1
ATOM 800 C CA . VAL A 1 99 ? -3.270 -3.624 13.740 1.00 91.19 99 VAL A CA 1
ATOM 801 C C . VAL A 1 99 ? -3.246 -3.486 15.261 1.00 91.19 99 VAL A C 1
ATOM 803 O O . VAL A 1 99 ? -4.044 -2.726 15.802 1.00 91.19 99 VAL A O 1
ATOM 806 N N . ALA A 1 100 ? -2.308 -4.138 15.951 1.00 93.19 100 ALA A N 1
ATOM 807 C CA . ALA A 1 100 ? -2.186 -4.054 17.405 1.00 93.19 100 ALA A CA 1
ATOM 808 C C . ALA A 1 100 ? -1.871 -2.629 17.885 1.00 93.19 100 ALA A C 1
ATOM 810 O O . ALA A 1 100 ? -2.452 -2.161 18.867 1.00 93.19 100 ALA A O 1
ATOM 811 N N . VAL A 1 101 ? -0.983 -1.912 17.190 1.00 94.12 101 VAL A N 1
ATOM 812 C CA . VAL A 1 101 ? -0.645 -0.522 17.524 1.00 94.12 101 VAL A CA 1
ATOM 813 C C . VAL A 1 101 ? -1.853 0.389 17.338 1.00 94.12 101 VAL A C 1
ATOM 815 O O . VAL A 1 101 ? -2.149 1.185 18.225 1.00 94.12 101 VAL A O 1
ATOM 818 N N . VAL A 1 102 ? -2.569 0.269 16.219 1.00 92.94 102 VAL A N 1
ATOM 819 C CA . VAL A 1 102 ? -3.732 1.119 15.936 1.00 92.94 102 VAL A CA 1
ATOM 820 C C . VAL A 1 102 ? -4.889 0.812 16.887 1.00 92.94 102 VAL A C 1
ATOM 822 O O . VAL A 1 102 ? -5.416 1.736 17.497 1.00 92.94 102 VAL A O 1
ATOM 825 N N . ALA A 1 103 ? -5.216 -0.465 17.100 1.00 91.38 103 ALA A N 1
ATOM 826 C CA . ALA A 1 103 ? -6.309 -0.883 17.981 1.00 91.38 103 ALA A CA 1
ATOM 827 C C . ALA A 1 103 ? -6.080 -0.512 19.459 1.00 91.38 103 ALA A C 1
ATOM 829 O O . ALA A 1 103 ? -7.033 -0.274 20.195 1.00 91.38 103 ALA A O 1
ATOM 830 N N . SER A 1 104 ? -4.820 -0.445 19.906 1.00 93.31 104 SER A N 1
ATOM 831 C CA . SER A 1 104 ? -4.468 -0.037 21.277 1.00 93.31 104 SER A CA 1
ATOM 832 C C . SER A 1 104 ? -4.256 1.471 21.452 1.00 93.31 104 SER A C 1
ATOM 834 O O . SER A 1 104 ? -4.027 1.932 22.573 1.00 93.31 104 SER A O 1
ATOM 836 N N . SER A 1 105 ? -4.330 2.253 20.372 1.00 92.75 105 SER A N 1
ATOM 837 C CA . SER A 1 105 ? -4.106 3.698 20.403 1.00 92.75 105 SER A CA 1
ATOM 838 C C . SER A 1 105 ? -5.415 4.491 20.503 1.00 92.75 105 SER A C 1
ATOM 840 O O . SER A 1 105 ? -6.442 4.077 19.967 1.00 92.75 105 SER A O 1
ATOM 842 N N . PRO A 1 106 ? -5.408 5.676 21.142 1.00 90.69 106 PRO A N 1
ATOM 843 C CA . PRO A 1 106 ? -6.533 6.601 21.059 1.00 90.69 106 PRO A CA 1
ATOM 844 C C . PRO A 1 106 ? -6.796 7.038 19.612 1.00 90.69 106 PRO A C 1
ATOM 846 O O . PRO A 1 106 ? -5.848 7.398 18.921 1.00 90.69 106 PRO A O 1
ATOM 849 N N . ARG A 1 107 ? -8.079 7.137 19.227 1.00 85.19 107 ARG A N 1
ATOM 850 C CA . ARG A 1 107 ? -8.579 7.556 17.892 1.00 85.19 107 ARG A CA 1
ATOM 851 C C . ARG A 1 107 ? -8.130 8.935 17.372 1.00 85.19 107 ARG A C 1
ATOM 853 O O . ARG A 1 107 ? -8.484 9.344 16.272 1.00 85.19 107 ARG A O 1
ATOM 860 N N . SER A 1 108 ? -7.436 9.717 18.190 1.00 87.62 108 SER A N 1
ATOM 861 C CA . SER A 1 108 ? -6.893 11.021 17.797 1.00 87.62 108 SER A CA 1
ATOM 862 C C . SER A 1 108 ? -5.386 10.987 17.555 1.00 87.62 108 SER A C 1
ATOM 864 O O . SER A 1 108 ? -4.798 12.005 17.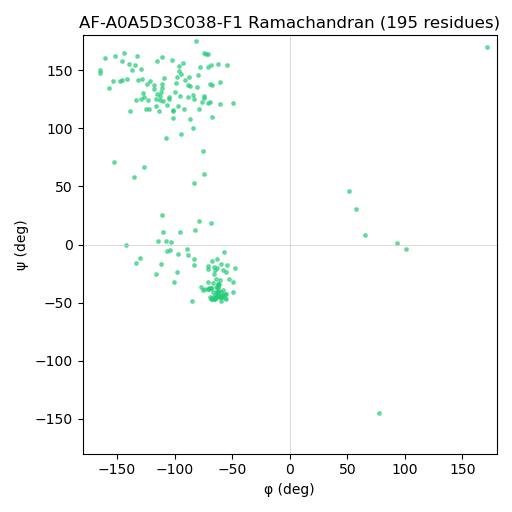181 1.00 87.62 108 SER A O 1
ATOM 866 N N . SER A 1 109 ? -4.734 9.852 17.807 1.00 90.06 109 SER A N 1
ATOM 867 C CA . SER A 1 109 ? -3.279 9.736 17.796 1.00 90.06 109 SER A CA 1
ATOM 868 C C . SER A 1 109 ? -2.756 8.426 17.214 1.00 90.06 109 SER A C 1
ATOM 870 O O . SER A 1 109 ? -1.539 8.303 17.081 1.00 90.06 109 SER A O 1
ATOM 872 N N . GLU A 1 110 ? -3.607 7.495 16.781 1.00 91.50 110 GLU A N 1
ATOM 873 C CA . GLU A 1 110 ? -3.222 6.188 16.240 1.00 91.50 110 GLU A CA 1
ATOM 874 C C . GLU A 1 110 ? -2.244 6.294 15.070 1.00 91.50 110 GLU A C 1
ATOM 876 O O . GLU A 1 110 ? -1.225 5.604 15.052 1.00 91.50 110 GLU A O 1
ATOM 881 N N . ALA A 1 111 ? -2.466 7.234 14.147 1.00 88.00 111 ALA A N 1
ATOM 882 C CA . ALA A 1 111 ? -1.559 7.450 13.025 1.00 88.00 111 ALA A CA 1
ATOM 883 C C . ALA A 1 111 ? -0.166 7.893 13.503 1.00 88.00 111 ALA A C 1
ATOM 885 O O . ALA A 1 111 ? 0.854 7.410 13.012 1.00 88.00 111 ALA A O 1
ATOM 886 N N . ARG A 1 112 ? -0.110 8.775 14.509 1.00 88.38 112 ARG A N 1
ATOM 887 C CA . ARG A 1 112 ? 1.150 9.256 15.088 1.00 88.38 112 ARG A CA 1
ATOM 888 C C . ARG A 1 112 ? 1.868 8.152 15.860 1.00 88.38 112 ARG A C 1
ATOM 890 O O . ARG A 1 112 ? 3.070 7.980 15.682 1.00 88.38 112 ARG A O 1
ATOM 897 N N . VAL A 1 113 ? 1.146 7.396 16.686 1.00 93.06 113 VAL A N 1
ATOM 898 C CA . VAL A 1 113 ? 1.714 6.281 17.459 1.00 93.06 113 VAL A CA 1
ATOM 899 C C . VAL A 1 113 ? 2.255 5.199 16.522 1.00 93.06 113 VAL A C 1
ATOM 901 O O . VAL A 1 113 ? 3.318 4.631 16.795 1.00 93.06 113 VAL A O 1
ATOM 904 N N . LEU A 1 114 ? 1.588 4.954 15.390 1.00 91.50 114 LEU A N 1
ATOM 905 C CA . LEU A 1 114 ? 2.069 4.029 14.370 1.00 91.50 114 LEU A CA 1
ATOM 906 C C . LEU A 1 114 ? 3.375 4.510 13.725 1.00 91.50 114 LEU A C 1
ATOM 908 O O . LEU A 1 114 ? 4.336 3.742 13.656 1.00 91.50 114 LEU A O 1
ATOM 912 N N . VAL A 1 115 ? 3.454 5.784 13.328 1.00 89.62 115 VAL A N 1
ATOM 913 C CA . VAL A 1 115 ? 4.689 6.381 12.784 1.00 89.62 115 VAL A CA 1
ATOM 914 C C . VAL A 1 115 ? 5.835 6.316 13.797 1.00 89.62 115 VAL A C 1
ATOM 916 O O . VAL A 1 115 ? 6.953 5.931 13.444 1.00 89.62 115 VAL A O 1
ATOM 919 N N . ASP A 1 116 ? 5.574 6.634 15.066 1.00 89.75 116 ASP A N 1
ATOM 920 C CA . ASP A 1 116 ? 6.579 6.565 16.131 1.00 89.75 116 ASP A CA 1
ATOM 921 C C . ASP A 1 116 ? 7.053 5.119 16.365 1.00 89.75 116 ASP A C 1
ATOM 923 O O . ASP A 1 116 ? 8.240 4.876 16.604 1.00 89.75 116 ASP A O 1
ATOM 927 N N . SER A 1 117 ? 6.150 4.142 16.258 1.00 91.75 117 SER A N 1
ATOM 928 C CA . SER A 1 117 ? 6.474 2.717 16.395 1.00 91.75 117 SER A CA 1
ATOM 929 C C . SER A 1 117 ? 7.345 2.217 15.245 1.00 91.75 117 SER A C 1
ATOM 931 O O . SER A 1 117 ? 8.399 1.632 15.504 1.00 91.75 117 SER A O 1
ATOM 933 N N . ALA A 1 118 ? 6.987 2.539 13.999 1.00 89.00 118 ALA A N 1
ATOM 934 C CA . ALA A 1 118 ? 7.809 2.231 12.828 1.00 89.00 118 ALA A CA 1
ATOM 935 C C . ALA A 1 118 ? 9.189 2.904 12.927 1.00 89.00 118 ALA A C 1
ATOM 937 O O . ALA A 1 118 ? 10.219 2.281 12.672 1.00 89.00 118 ALA A O 1
ATOM 938 N N . THR A 1 119 ? 9.230 4.153 13.403 1.00 85.75 119 THR A N 1
ATOM 939 C CA . THR A 1 119 ? 10.479 4.896 13.619 1.00 85.75 119 THR A CA 1
ATOM 940 C C . THR A 1 119 ? 11.419 4.176 14.583 1.00 85.75 119 THR A C 1
ATOM 942 O O . THR A 1 119 ? 12.625 4.081 14.338 1.00 85.75 119 THR A O 1
ATOM 945 N N . ARG A 1 120 ? 10.885 3.647 15.689 1.00 87.50 120 ARG A N 1
ATOM 946 C CA . ARG A 1 120 ? 11.668 2.856 16.647 1.00 87.50 120 ARG A CA 1
ATOM 947 C C . ARG A 1 120 ? 12.135 1.530 16.045 1.00 87.50 120 ARG A C 1
ATOM 949 O O . ARG A 1 120 ? 13.309 1.202 16.197 1.00 87.50 120 ARG A O 1
ATOM 956 N N . ALA A 1 121 ? 11.259 0.808 15.347 1.00 88.50 121 ALA A N 1
ATOM 957 C CA . ALA A 1 121 ? 11.579 -0.487 14.743 1.00 88.50 121 ALA A CA 1
ATOM 958 C C . ALA A 1 121 ? 12.730 -0.381 13.728 1.00 88.50 121 ALA A C 1
ATOM 960 O O . ALA A 1 121 ? 13.697 -1.137 13.798 1.00 88.50 121 ALA A O 1
ATOM 961 N N . TRP A 1 122 ? 12.707 0.636 12.867 1.00 83.94 122 TRP A N 1
ATOM 962 C CA . TRP A 1 122 ? 13.811 0.954 11.954 1.00 83.94 122 TRP A CA 1
ATOM 963 C C . TRP A 1 122 ? 15.146 1.179 12.667 1.00 83.94 122 TRP A C 1
ATOM 965 O O . TRP A 1 122 ? 16.163 0.629 12.248 1.00 83.94 122 TRP A O 1
ATOM 975 N N . ARG A 1 123 ? 15.162 1.964 13.754 1.00 81.19 123 ARG A N 1
ATOM 976 C CA . ARG A 1 123 ? 16.394 2.226 14.523 1.00 81.19 123 ARG A CA 1
ATOM 977 C C . ARG A 1 123 ? 16.978 0.952 15.129 1.00 81.19 123 ARG A C 1
ATOM 979 O O . ARG A 1 123 ? 18.194 0.838 15.231 1.00 81.19 123 ARG A O 1
ATOM 986 N N . LEU A 1 124 ? 16.120 0.014 15.528 1.00 84.50 124 LEU A N 1
ATOM 987 C CA . LEU A 1 124 ? 16.537 -1.279 16.067 1.00 84.50 124 LEU A CA 1
ATOM 988 C C . LEU A 1 124 ? 17.027 -2.230 14.971 1.00 84.50 124 LEU A C 1
ATOM 990 O O . LEU A 1 124 ? 18.008 -2.937 15.182 1.00 84.50 124 LEU A O 1
ATOM 994 N N . LYS A 1 125 ? 16.373 -2.232 13.805 1.00 80.75 125 LYS A N 1
ATOM 995 C CA . LYS A 1 125 ? 16.724 -3.092 12.667 1.00 80.75 125 LYS A CA 1
ATOM 996 C C . LYS A 1 125 ? 18.038 -2.674 11.999 1.00 80.75 125 LYS A C 1
ATOM 998 O O . LYS A 1 125 ? 18.779 -3.536 11.536 1.00 80.75 125 LYS A O 1
ATOM 1003 N N . TYR A 1 126 ? 18.359 -1.378 12.001 1.00 75.44 126 TYR A N 1
ATOM 1004 C CA . TYR A 1 126 ? 19.572 -0.826 11.383 1.00 75.44 126 TYR A CA 1
ATOM 1005 C C . TYR A 1 126 ? 20.392 0.025 12.374 1.00 75.44 126 TYR A C 1
ATOM 1007 O O . TYR A 1 126 ? 20.523 1.240 12.198 1.00 75.44 126 TYR A O 1
ATOM 1015 N N . PRO A 1 127 ? 20.973 -0.588 13.425 1.00 66.25 127 PRO A N 1
ATOM 1016 C CA . PRO A 1 127 ? 21.625 0.137 14.520 1.00 66.25 127 PRO A CA 1
ATOM 1017 C C . PRO A 1 127 ? 22.956 0.793 14.117 1.00 66.25 127 PRO A C 1
ATOM 1019 O O . PRO A 1 127 ? 23.406 1.729 14.774 1.00 66.25 127 PRO A O 1
ATOM 1022 N N . THR A 1 128 ? 23.590 0.317 13.042 1.00 63.78 128 THR A N 1
ATOM 1023 C CA . THR A 1 128 ? 24.904 0.769 12.549 1.00 63.78 128 THR A CA 1
ATOM 1024 C C . THR A 1 128 ? 24.833 1.539 11.234 1.00 63.78 128 THR A C 1
ATOM 1026 O O . THR A 1 128 ? 25.880 1.777 10.628 1.00 63.78 128 THR A O 1
ATOM 1029 N N . ALA A 1 129 ? 23.629 1.925 10.787 1.00 58.72 129 ALA A N 1
ATOM 1030 C CA . ALA A 1 129 ? 23.453 2.687 9.556 1.00 58.72 129 ALA A CA 1
ATOM 1031 C C . ALA A 1 129 ? 24.412 3.886 9.561 1.00 58.72 129 ALA A C 1
ATOM 1033 O O . ALA A 1 129 ? 24.403 4.694 10.498 1.00 58.72 129 ALA A O 1
ATOM 1034 N N . LYS A 1 130 ? 25.292 3.971 8.554 1.00 52.44 130 LYS A N 1
ATOM 1035 C CA . LYS A 1 130 ? 26.280 5.059 8.458 1.00 52.44 130 LYS A CA 1
ATOM 1036 C C . LYS A 1 130 ? 25.549 6.402 8.525 1.00 52.44 130 LYS A C 1
ATOM 1038 O O . LYS A 1 130 ? 24.387 6.493 8.146 1.00 52.44 130 LYS A O 1
ATOM 1043 N N . VAL A 1 131 ? 26.215 7.465 8.974 1.00 53.53 131 VAL A N 1
ATOM 1044 C CA . VAL A 1 131 ? 25.599 8.802 9.136 1.00 53.53 131 VAL A CA 1
ATOM 1045 C C . VAL A 1 131 ? 24.825 9.257 7.878 1.00 53.53 131 VAL A C 1
ATOM 1047 O O . VAL A 1 131 ? 23.773 9.888 7.998 1.00 53.53 131 VAL A O 1
ATOM 1050 N N . ASP A 1 132 ? 25.274 8.856 6.684 1.00 52.72 132 ASP A N 1
ATOM 1051 C CA . ASP A 1 132 ? 24.585 9.106 5.410 1.00 52.72 132 ASP A CA 1
ATOM 1052 C C . ASP A 1 132 ? 23.324 8.241 5.198 1.00 52.72 132 ASP A C 1
ATOM 1054 O O . ASP A 1 132 ? 22.297 8.746 4.739 1.00 52.72 132 ASP A O 1
ATOM 1058 N N . GLU A 1 133 ? 23.346 6.968 5.603 1.00 55.03 133 GLU A N 1
ATOM 1059 C CA . GLU A 1 133 ? 22.176 6.078 5.611 1.00 55.03 133 GLU A CA 1
ATOM 1060 C C . GLU A 1 133 ? 21.148 6.529 6.654 1.00 55.03 133 GLU A C 1
ATOM 1062 O O . GLU A 1 133 ? 19.959 6.540 6.365 1.00 55.03 133 GLU A O 1
ATOM 1067 N N . MET A 1 134 ? 21.569 7.017 7.827 1.00 51.56 134 MET A N 1
ATOM 1068 C CA . MET A 1 134 ? 20.655 7.632 8.801 1.00 51.56 134 MET A CA 1
ATOM 1069 C C . MET A 1 134 ? 19.967 8.885 8.251 1.00 51.56 134 MET A C 1
ATOM 1071 O O . MET A 1 134 ? 18.813 9.160 8.587 1.00 51.56 134 MET A O 1
ATOM 1075 N N . ARG A 1 135 ? 20.650 9.662 7.402 1.00 51.59 135 ARG A N 1
ATOM 1076 C CA . ARG A 1 135 ? 20.059 10.829 6.736 1.00 51.59 135 ARG A CA 1
ATOM 1077 C C . ARG A 1 135 ? 19.032 10.403 5.686 1.00 51.59 135 ARG A C 1
ATOM 1079 O O . ARG A 1 135 ? 17.987 11.046 5.596 1.00 51.59 135 ARG A O 1
ATOM 1086 N N . TYR A 1 136 ? 19.293 9.315 4.960 1.00 52.22 136 TYR A N 1
ATOM 1087 C CA . TYR A 1 136 ? 18.333 8.689 4.047 1.00 52.22 136 TYR A CA 1
ATOM 1088 C C . TYR A 1 136 ? 17.127 8.106 4.799 1.00 52.22 136 TYR A C 1
ATOM 1090 O O . TYR A 1 136 ? 15.996 8.435 4.464 1.00 52.22 136 TYR A O 1
ATOM 1098 N N . VAL A 1 137 ? 17.349 7.363 5.887 1.00 55.53 137 VAL A N 1
ATOM 1099 C CA . VAL A 1 137 ? 16.296 6.805 6.754 1.00 55.53 137 VAL A CA 1
ATOM 1100 C C . VAL A 1 137 ? 15.432 7.912 7.356 1.00 55.53 137 VAL A C 1
ATOM 1102 O O . VAL A 1 137 ? 14.212 7.836 7.289 1.00 55.53 137 VAL A O 1
ATOM 1105 N N . ASN A 1 138 ? 16.021 8.993 7.877 1.00 51.22 138 ASN A N 1
ATOM 1106 C CA . ASN A 1 138 ? 15.245 10.133 8.376 1.00 51.22 138 ASN A CA 1
ATOM 1107 C C . ASN A 1 138 ? 14.499 10.876 7.257 1.00 51.22 138 ASN A C 1
ATOM 1109 O O . ASN A 1 138 ? 13.425 11.418 7.505 1.00 51.22 138 ASN A O 1
ATOM 1113 N N . ALA A 1 139 ? 15.053 10.952 6.045 1.00 54.91 139 ALA A N 1
ATOM 1114 C CA . ALA A 1 139 ? 14.371 11.561 4.906 1.00 54.91 139 ALA A CA 1
ATOM 1115 C C . ALA A 1 139 ? 13.197 10.699 4.416 1.00 54.91 139 ALA A C 1
ATOM 1117 O O . ALA A 1 139 ? 12.146 11.251 4.102 1.00 54.91 139 ALA A O 1
ATOM 1118 N N . GLU A 1 140 ? 13.344 9.375 4.408 1.00 52.56 140 GLU A N 1
ATOM 1119 C CA . GLU A 1 140 ? 12.292 8.449 3.988 1.00 52.56 140 GLU A CA 1
ATOM 1120 C C . GLU A 1 140 ? 11.218 8.285 5.072 1.00 52.56 140 GLU A C 1
ATOM 1122 O O . GLU A 1 140 ? 10.030 8.318 4.766 1.00 52.56 140 GLU A O 1
ATOM 1127 N N . MET A 1 141 ? 11.594 8.294 6.355 1.00 55.94 141 MET A N 1
ATOM 1128 C CA . MET A 1 141 ? 10.638 8.395 7.465 1.00 55.94 141 MET A CA 1
ATOM 1129 C C . MET A 1 141 ? 9.842 9.694 7.457 1.00 55.94 141 MET A C 1
ATOM 1131 O O . MET A 1 141 ? 8.650 9.683 7.745 1.00 55.94 141 MET A O 1
ATOM 1135 N N . LYS A 1 142 ? 10.455 10.820 7.070 1.00 51.47 142 LYS A N 1
ATOM 1136 C CA . LYS A 1 142 ? 9.725 12.084 6.857 1.00 51.47 142 LYS A CA 1
ATOM 1137 C C . LYS A 1 142 ? 8.704 12.003 5.720 1.00 51.47 142 LYS A C 1
ATOM 1139 O O . LYS A 1 142 ? 7.897 12.917 5.572 1.00 51.47 142 LYS A O 1
ATOM 1144 N N . ARG A 1 143 ? 8.750 10.944 4.911 1.00 57.72 143 ARG A N 1
ATOM 1145 C CA . ARG A 1 143 ? 7.811 10.661 3.823 1.00 57.72 143 ARG A CA 1
ATOM 1146 C C . ARG A 1 143 ? 6.877 9.498 4.156 1.00 57.72 143 ARG A C 1
ATOM 1148 O O . ARG A 1 143 ? 6.055 9.158 3.308 1.00 57.72 143 ARG A O 1
ATOM 1155 N N . VAL A 1 144 ? 6.959 8.930 5.366 1.00 66.06 144 VAL A N 1
ATOM 1156 C CA . VAL A 1 144 ? 5.982 7.953 5.847 1.00 66.06 144 VAL A CA 1
ATOM 1157 C C . VAL A 1 144 ? 4.652 8.662 6.038 1.00 66.06 144 VAL A C 1
ATOM 1159 O O . VAL A 1 144 ? 4.485 9.499 6.922 1.00 66.06 144 VAL A O 1
ATOM 1162 N N . GLN A 1 145 ? 3.712 8.333 5.163 1.00 69.56 145 GLN A N 1
ATOM 1163 C CA . GLN A 1 145 ? 2.332 8.766 5.276 1.00 69.56 145 GLN A CA 1
ATOM 1164 C C . GLN A 1 145 ? 1.546 7.605 5.868 1.00 69.56 145 GLN A C 1
ATOM 1166 O O . GLN A 1 145 ? 1.691 6.463 5.435 1.00 69.56 145 GLN A O 1
ATOM 1171 N N . VAL A 1 146 ? 0.749 7.905 6.885 1.00 77.06 146 VAL A N 1
ATOM 1172 C CA . VAL A 1 146 ? -0.174 6.969 7.515 1.00 77.06 146 VAL A CA 1
ATOM 1173 C C . VAL A 1 146 ? -1.532 7.634 7.515 1.00 77.06 146 VAL A C 1
ATOM 1175 O O . VAL A 1 146 ? -1.670 8.780 7.941 1.00 77.06 146 VAL A O 1
ATOM 1178 N N . TYR A 1 147 ? -2.526 6.897 7.057 1.00 79.31 147 TYR A N 1
ATOM 1179 C CA . TYR A 1 147 ? -3.914 7.283 7.139 1.00 79.31 147 TYR A CA 1
ATOM 1180 C C . TYR A 1 147 ? -4.695 6.152 7.796 1.00 79.31 147 TYR A C 1
ATOM 1182 O O . TYR A 1 147 ? -4.604 5.003 7.368 1.00 79.31 147 TYR A O 1
ATOM 1190 N N . VAL A 1 148 ? -5.439 6.484 8.848 1.00 82.31 148 VAL A N 1
ATOM 1191 C 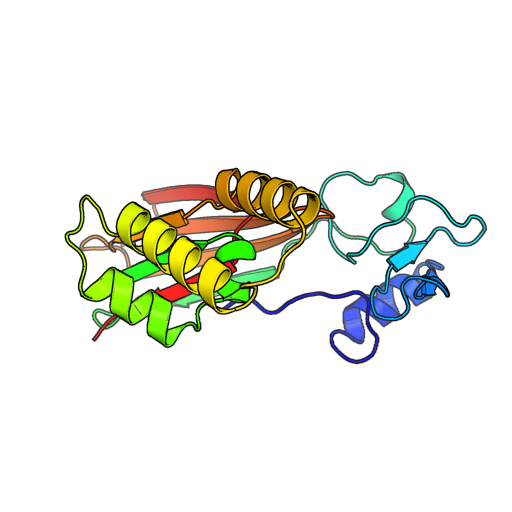CA . VAL A 1 148 ? -6.353 5.557 9.512 1.00 82.31 148 VAL A CA 1
ATOM 1192 C C . VAL A 1 148 ? -7.760 6.101 9.340 1.00 82.31 148 VAL A C 1
ATOM 1194 O O . VAL A 1 148 ? -8.023 7.249 9.697 1.00 82.31 148 VAL A O 1
ATOM 1197 N N . HIS A 1 149 ? -8.652 5.282 8.792 1.00 83.00 149 HIS A N 1
ATOM 1198 C CA . HIS A 1 149 ? -10.081 5.577 8.751 1.00 83.00 149 HIS A CA 1
ATOM 1199 C C . HIS A 1 149 ? -10.816 4.591 9.637 1.00 83.00 149 HIS A C 1
ATOM 1201 O O . HIS A 1 149 ? -10.682 3.379 9.474 1.00 83.00 149 HIS A O 1
ATOM 1207 N N . ASN A 1 150 ? -11.575 5.138 10.578 1.00 82.69 150 ASN A N 1
ATOM 1208 C CA . ASN A 1 150 ? -12.473 4.380 11.431 1.00 82.69 150 ASN A CA 1
ATOM 1209 C C . ASN A 1 150 ? -13.815 4.286 10.705 1.00 82.69 150 ASN A C 1
ATOM 1211 O O . ASN A 1 150 ? -14.352 5.319 10.299 1.00 82.69 150 ASN A O 1
ATOM 1215 N N . PHE A 1 151 ? -14.346 3.076 10.544 1.00 81.12 151 PHE A N 1
ATOM 1216 C CA . PHE A 1 151 ? -15.607 2.907 9.830 1.00 81.12 151 PHE A CA 1
ATOM 1217 C C . PHE A 1 151 ? -16.769 3.529 10.611 1.00 81.12 151 PHE A C 1
ATOM 1219 O O . PHE A 1 151 ? -16.859 3.404 11.835 1.00 81.12 151 PHE A O 1
ATOM 1226 N N . MET A 1 152 ? -17.642 4.228 9.889 1.00 72.00 152 MET A N 1
ATOM 1227 C CA . MET A 1 152 ? -18.837 4.870 10.439 1.00 72.00 152 MET A CA 1
ATOM 1228 C C . MET A 1 152 ? -20.049 3.937 10.337 1.00 72.00 152 MET A C 1
ATOM 1230 O O . MET A 1 152 ? -20.117 3.059 9.475 1.00 72.00 152 MET A O 1
ATOM 1234 N N . GLU A 1 153 ? -21.043 4.155 11.197 1.00 67.44 153 GLU A N 1
ATOM 1235 C CA . GLU A 1 153 ? -22.314 3.430 11.138 1.00 67.44 153 GLU A CA 1
ATOM 1236 C C . GLU A 1 153 ? -23.010 3.694 9.786 1.00 67.44 153 GLU A C 1
ATOM 1238 O O . GLU A 1 153 ? -23.259 4.844 9.421 1.00 67.44 153 GLU A O 1
ATOM 1243 N N . GLY A 1 154 ? -23.274 2.628 9.018 1.00 69.19 154 GLY A N 1
ATOM 1244 C CA . GLY A 1 154 ? -23.854 2.695 7.667 1.00 69.19 154 GLY A CA 1
ATOM 1245 C C . GLY A 1 154 ? -22.865 2.539 6.499 1.00 69.19 154 GLY A C 1
ATOM 1246 O O . GLY A 1 154 ? -23.302 2.471 5.352 1.00 69.19 154 GLY A O 1
ATOM 1247 N N . GLU A 1 155 ? -21.552 2.439 6.737 1.00 75.12 155 GLU A N 1
ATOM 1248 C CA . GLU A 1 155 ? -20.586 2.069 5.688 1.00 75.12 155 GLU A CA 1
ATOM 1249 C C . GLU A 1 155 ? -20.606 0.546 5.452 1.00 75.12 155 GLU A C 1
ATOM 1251 O O . GLU A 1 155 ? -20.262 -0.234 6.338 1.00 75.12 155 GLU A O 1
ATOM 1256 N N . ARG A 1 156 ? -20.995 0.092 4.249 1.00 73.06 156 ARG A N 1
ATOM 1257 C CA . ARG A 1 156 ? -21.153 -1.355 3.943 1.00 73.06 156 ARG A CA 1
ATOM 1258 C C . ARG A 1 156 ? -20.147 -1.917 2.956 1.00 73.06 156 ARG A C 1
ATOM 1260 O O . ARG A 1 156 ? -20.015 -3.138 2.811 1.00 73.06 156 ARG A O 1
ATOM 1267 N N . MET A 1 157 ? -19.469 -1.055 2.212 1.00 75.44 157 MET A N 1
ATOM 1268 C CA . MET A 1 157 ? -18.555 -1.495 1.171 1.00 75.44 157 MET A CA 1
ATOM 1269 C C . MET A 1 157 ? -17.373 -0.556 1.051 1.00 75.44 157 MET A C 1
ATOM 1271 O O . MET A 1 157 ? -17.512 0.664 1.099 1.00 75.44 157 MET A O 1
ATOM 1275 N N . MET A 1 158 ? -16.218 -1.165 0.821 1.00 74.56 158 MET A N 1
ATOM 1276 C CA . MET A 1 158 ? -14.990 -0.479 0.480 1.00 74.56 158 MET A CA 1
ATOM 1277 C C . MET A 1 158 ? -14.565 -0.881 -0.931 1.00 74.56 158 MET A C 1
ATOM 1279 O O . MET A 1 158 ? -14.463 -2.073 -1.252 1.00 74.56 158 MET A O 1
ATOM 1283 N N . ARG A 1 159 ? -14.287 0.125 -1.762 1.00 71.94 159 ARG A N 1
ATOM 1284 C CA . ARG A 1 159 ? -13.61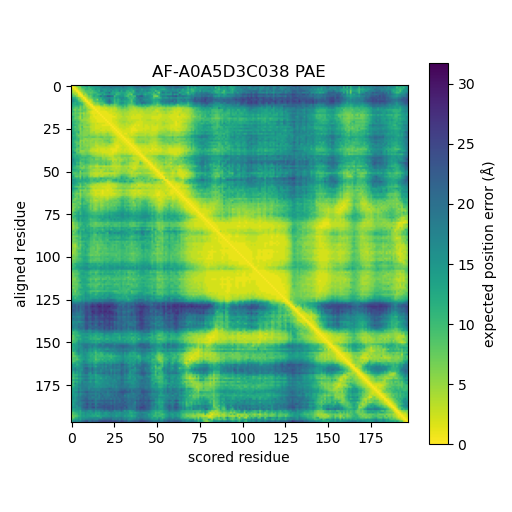9 -0.037 -3.059 1.00 71.94 159 ARG A CA 1
ATOM 1285 C C . ARG A 1 159 ? -12.180 0.438 -2.922 1.00 71.94 159 ARG A C 1
ATOM 1287 O O . ARG A 1 159 ? -11.944 1.551 -2.458 1.00 71.94 159 ARG A O 1
ATOM 1294 N N . ILE A 1 160 ? -11.238 -0.411 -3.313 1.00 69.50 160 ILE A N 1
ATOM 1295 C CA . ILE A 1 160 ? -9.807 -0.103 -3.306 1.00 69.50 160 ILE A CA 1
ATOM 1296 C C . ILE A 1 160 ? -9.323 -0.136 -4.748 1.00 69.50 160 ILE A C 1
ATOM 1298 O O . ILE A 1 160 ? -9.370 -1.191 -5.384 1.00 69.50 160 ILE A O 1
ATOM 1302 N N . PHE A 1 161 ? -8.821 0.992 -5.236 1.00 65.50 161 PHE A N 1
ATOM 1303 C CA . PHE A 1 161 ? -8.119 1.076 -6.513 1.00 65.50 161 PHE A CA 1
ATOM 1304 C C . PHE A 1 161 ? -6.627 1.122 -6.233 1.00 65.50 161 PHE A C 1
ATOM 1306 O O . PHE A 1 161 ? -6.162 2.084 -5.634 1.00 65.50 161 PHE A O 1
ATOM 1313 N N . ASN A 1 162 ? -5.884 0.104 -6.649 1.00 62.62 162 ASN A N 1
ATOM 1314 C CA . ASN A 1 162 ? -4.442 0.035 -6.462 1.00 62.62 162 ASN A CA 1
ATOM 1315 C C . ASN A 1 162 ? -3.721 0.405 -7.761 1.00 62.62 162 ASN A C 1
ATOM 1317 O O . ASN A 1 162 ? -3.804 -0.305 -8.766 1.00 62.62 162 ASN A O 1
ATOM 1321 N N . TYR A 1 163 ? -2.983 1.505 -7.723 1.00 58.03 163 TYR A N 1
ATOM 1322 C CA . TYR A 1 163 ? -2.082 1.947 -8.770 1.00 58.03 163 TYR A CA 1
ATOM 1323 C C . TYR A 1 163 ? -0.655 1.840 -8.257 1.00 58.03 163 TYR A C 1
ATOM 1325 O O . TYR A 1 163 ? -0.318 2.378 -7.212 1.00 58.03 163 TYR A O 1
ATOM 1333 N N . LYS A 1 164 ? 0.238 1.237 -9.028 1.00 53.28 164 LYS A N 1
ATOM 1334 C CA . LYS A 1 164 ? 1.673 1.276 -8.736 1.00 53.28 164 LYS A CA 1
ATOM 1335 C C . LYS A 1 164 ? 2.332 2.369 -9.568 1.00 53.28 164 LYS A C 1
ATOM 1337 O O . LYS A 1 164 ? 1.903 2.600 -10.686 1.00 53.28 164 LYS A O 1
ATOM 1342 N N . THR A 1 165 ? 3.336 3.066 -9.043 1.00 51.06 165 THR A N 1
ATOM 1343 C CA . THR A 1 165 ? 4.226 3.971 -9.795 1.00 51.06 165 THR A CA 1
ATOM 1344 C C . THR A 1 165 ? 5.646 3.890 -9.239 1.00 51.06 165 THR A C 1
ATOM 1346 O O . THR A 1 165 ? 5.846 3.451 -8.110 1.00 51.06 165 THR A O 1
ATOM 1349 N N . ARG A 1 166 ? 6.637 4.404 -9.983 1.00 45.03 166 ARG A N 1
ATOM 1350 C CA . ARG A 1 166 ? 8.080 4.364 -9.657 1.00 45.03 166 ARG A CA 1
ATOM 1351 C C . ARG A 1 166 ? 8.465 4.783 -8.222 1.00 45.03 166 ARG A C 1
ATOM 1353 O O . ARG A 1 166 ? 9.574 4.471 -7.804 1.00 45.03 166 ARG A O 1
ATOM 1360 N N . LYS A 1 167 ? 7.615 5.526 -7.502 1.00 43.09 167 LYS A N 1
ATOM 1361 C CA . LYS A 1 167 ? 7.876 6.002 -6.129 1.00 43.09 167 LYS A CA 1
ATOM 1362 C C . LYS A 1 167 ? 6.743 5.728 -5.131 1.00 43.09 167 LYS A C 1
ATOM 1364 O O . LYS A 1 167 ? 6.940 5.971 -3.947 1.00 43.09 167 LYS A O 1
ATOM 1369 N N . HIS A 1 168 ? 5.564 5.316 -5.596 1.00 44.81 168 HIS A N 1
ATOM 1370 C CA . HIS A 1 168 ? 4.317 5.454 -4.843 1.00 44.81 168 HIS A CA 1
ATOM 1371 C C . HIS A 1 168 ? 3.260 4.434 -5.299 1.00 44.81 168 HIS A C 1
ATOM 1373 O O . HIS A 1 168 ? 3.041 4.284 -6.502 1.00 44.81 168 HIS A O 1
ATOM 1379 N N . LYS A 1 169 ? 2.579 3.769 -4.357 1.00 51.97 169 LYS A N 1
ATOM 1380 C CA . LYS A 1 169 ? 1.396 2.931 -4.622 1.00 51.97 169 LYS A CA 1
ATOM 1381 C C . LYS A 1 169 ? 0.128 3.760 -4.419 1.00 51.97 169 LYS A C 1
ATOM 1383 O O . LYS A 1 169 ? -0.279 3.899 -3.290 1.00 51.97 169 LYS A O 1
ATOM 1388 N N . TYR A 1 170 ? -0.494 4.374 -5.418 1.00 53.72 170 TYR A N 1
ATOM 1389 C CA . TYR A 1 170 ? -1.737 5.102 -5.139 1.00 53.72 170 TYR A CA 1
ATOM 1390 C C . TYR A 1 170 ? -2.853 4.118 -4.802 1.00 53.72 170 TYR A C 1
ATOM 1392 O O . TYR A 1 170 ? -3.176 3.236 -5.588 1.00 53.72 170 TYR A O 1
ATOM 1400 N N . VAL A 1 171 ? -3.445 4.278 -3.632 1.00 61.06 171 VAL A N 1
ATOM 1401 C CA . VAL A 1 171 ? -4.688 3.650 -3.240 1.00 61.06 171 VAL A CA 1
ATOM 1402 C C . VAL A 1 171 ? -5.745 4.730 -3.269 1.00 61.06 171 VAL A C 1
ATOM 1404 O O . VAL A 1 171 ? -5.622 5.720 -2.549 1.00 61.06 171 VAL A O 1
ATOM 1407 N N . ILE A 1 172 ? -6.768 4.529 -4.098 1.00 61.47 172 ILE A N 1
ATOM 1408 C CA . ILE A 1 172 ? -8.030 5.242 -3.928 1.00 61.47 172 ILE A CA 1
ATOM 1409 C C . ILE A 1 172 ? -8.916 4.371 -3.051 1.00 61.47 172 ILE A C 1
ATOM 1411 O O . ILE A 1 172 ? -9.254 3.247 -3.426 1.00 61.47 172 ILE A O 1
ATOM 1415 N N . PHE A 1 173 ? -9.253 4.882 -1.874 1.00 67.00 173 PHE A N 1
ATOM 1416 C CA . PHE A 1 173 ? -10.273 4.300 -1.009 1.00 67.00 173 PHE A CA 1
ATOM 1417 C C . PHE A 1 173 ? -11.593 5.010 -1.279 1.00 67.00 173 PHE A C 1
ATOM 1419 O O . PHE A 1 173 ? -11.635 6.236 -1.200 1.00 67.00 173 PHE A O 1
ATOM 1426 N N . GLN A 1 174 ? -12.653 4.247 -1.550 1.00 67.50 174 GLN A N 1
ATOM 1427 C CA . GLN A 1 174 ? -14.020 4.759 -1.541 1.00 67.50 174 GLN A CA 1
ATOM 1428 C C . GLN A 1 174 ? -14.893 3.982 -0.557 1.00 67.50 174 GLN A C 1
ATOM 1430 O O . GLN A 1 174 ? -15.119 2.780 -0.742 1.00 67.50 174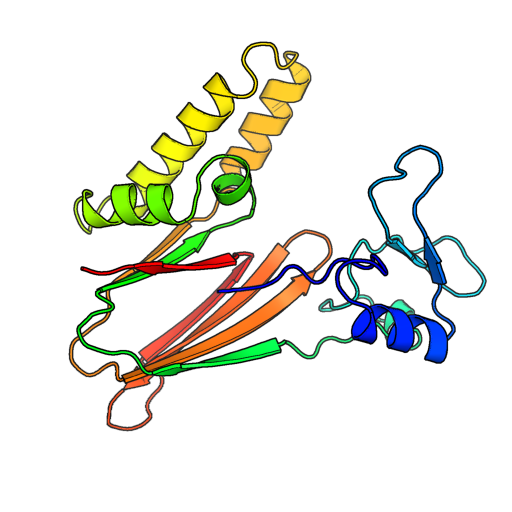 GLN A O 1
ATOM 1435 N N . GLY A 1 175 ? -15.386 4.687 0.463 1.00 68.81 175 GLY A N 1
ATOM 1436 C CA . GLY A 1 175 ? -16.458 4.219 1.339 1.00 68.81 175 GLY A CA 1
ATOM 1437 C C . GLY A 1 175 ? -17.811 4.436 0.666 1.00 68.81 175 GLY A C 1
ATOM 1438 O O . GLY A 1 175 ? -18.036 5.474 0.038 1.00 68.81 175 GLY A O 1
ATOM 1439 N N . VAL A 1 176 ? -18.687 3.436 0.739 1.00 73.50 176 VAL A N 1
ATOM 1440 C CA . VAL A 1 176 ? -20.034 3.498 0.159 1.00 73.50 176 VAL A CA 1
ATOM 1441 C C . VAL A 1 176 ? -21.066 3.227 1.250 1.00 73.50 176 VAL A C 1
ATOM 1443 O O . VAL A 1 176 ? -21.004 2.185 1.915 1.00 73.50 176 VAL A O 1
ATOM 1446 N N . ASP A 1 177 ? -22.002 4.165 1.412 1.00 74.44 177 ASP A N 1
ATOM 1447 C CA . ASP A 1 177 ? -23.116 4.049 2.356 1.00 74.44 177 ASP A CA 1
ATOM 1448 C C . ASP A 1 177 ? -24.281 3.202 1.812 1.00 74.44 177 ASP A C 1
ATOM 1450 O O . ASP A 1 177 ? -24.319 2.797 0.644 1.00 74.44 177 ASP A O 1
ATOM 1454 N N . ASP A 1 178 ? -25.278 2.970 2.665 1.00 72.00 178 ASP A N 1
ATOM 1455 C CA . ASP A 1 178 ? -26.524 2.258 2.346 1.00 72.00 178 ASP A CA 1
ATOM 1456 C C . ASP A 1 178 ? -27.300 2.836 1.151 1.00 72.00 178 ASP A C 1
ATOM 1458 O O . ASP A 1 178 ? -28.067 2.122 0.503 1.00 72.00 178 ASP A O 1
ATOM 1462 N N . ASN A 1 179 ? -27.098 4.118 0.837 1.00 75.69 179 ASN A N 1
ATOM 1463 C CA . ASN A 1 179 ? -27.739 4.817 -0.275 1.00 75.69 179 ASN A CA 1
ATOM 1464 C C . ASN A 1 179 ? -26.867 4.841 -1.538 1.00 75.69 179 ASN A C 1
ATOM 1466 O O . ASN A 1 179 ? -27.185 5.560 -2.491 1.00 75.69 179 ASN A O 1
ATOM 1470 N N . ASN A 1 180 ? -25.778 4.066 -1.557 1.00 68.94 180 ASN A N 1
ATOM 1471 C CA . ASN A 1 180 ? -24.787 4.023 -2.626 1.00 68.94 180 ASN A CA 1
ATOM 1472 C C . ASN A 1 180 ? -24.147 5.397 -2.911 1.00 68.94 180 ASN A C 1
ATOM 1474 O O . ASN A 1 180 ? -23.774 5.693 -4.049 1.00 68.94 180 ASN A O 1
ATOM 1478 N N . ARG A 1 181 ? -24.040 6.252 -1.887 1.00 68.88 181 ARG A N 1
ATOM 1479 C CA . ARG A 1 181 ? -23.319 7.526 -1.947 1.00 68.88 181 ARG A CA 1
ATOM 1480 C C . ARG A 1 181 ? -21.877 7.315 -1.509 1.00 68.88 181 ARG A C 1
ATOM 1482 O O . ARG A 1 181 ? -21.600 6.552 -0.586 1.00 68.88 181 ARG A O 1
ATOM 1489 N N . GLU A 1 182 ? -20.964 8.006 -2.183 1.00 66.62 182 GLU A N 1
ATOM 1490 C CA . GLU A 1 182 ? -19.556 8.038 -1.793 1.00 66.62 182 GLU A CA 1
ATOM 1491 C C . GLU A 1 182 ? -19.405 8.850 -0.499 1.00 66.62 182 GLU A C 1
ATOM 1493 O O . GLU A 1 182 ? -19.795 10.019 -0.448 1.00 66.62 182 GLU A O 1
ATOM 1498 N N . THR A 1 183 ? -18.859 8.230 0.547 1.00 63.03 183 THR A N 1
ATOM 1499 C CA . THR A 1 183 ? -18.659 8.860 1.865 1.00 63.03 183 THR A CA 1
ATOM 1500 C C . THR A 1 183 ? -17.242 9.388 2.059 1.00 63.03 183 THR A C 1
ATOM 1502 O O . THR A 1 183 ? -17.027 10.319 2.833 1.00 63.03 183 THR A O 1
ATOM 1505 N N . LEU A 1 184 ? -16.272 8.834 1.330 1.00 63.34 184 LEU A N 1
ATOM 1506 C CA . LEU A 1 184 ? -14.865 9.214 1.398 1.00 63.34 184 LEU A CA 1
ATOM 1507 C C . LEU A 1 184 ? -14.187 8.891 0.066 1.00 63.34 184 LEU A C 1
ATOM 1509 O O . LEU A 1 184 ? -14.452 7.838 -0.501 1.00 63.34 184 LEU A O 1
ATOM 1513 N N . SER A 1 185 ? -13.292 9.758 -0.406 1.00 54.59 185 SER A N 1
ATOM 1514 C CA . SER A 1 185 ? -12.377 9.461 -1.512 1.00 54.59 185 SER A CA 1
ATOM 1515 C C . SER A 1 185 ? -11.005 10.024 -1.176 1.00 54.59 185 SER A C 1
ATOM 1517 O O . SER A 1 185 ? -10.846 11.237 -1.045 1.00 54.59 185 SER A O 1
ATOM 1519 N N . LEU A 1 186 ? -10.018 9.150 -1.009 1.00 55.69 186 LEU A N 1
ATOM 1520 C CA . LEU A 1 186 ? -8.642 9.535 -0.695 1.00 55.69 186 LEU A CA 1
ATOM 1521 C C . LEU A 1 186 ? -7.694 8.854 -1.656 1.00 55.69 186 LEU A C 1
ATOM 1523 O O . LEU A 1 186 ? -7.712 7.634 -1.745 1.00 55.69 186 LEU A O 1
ATOM 1527 N N . GLU A 1 187 ? -6.870 9.646 -2.332 1.00 48.41 187 GLU A N 1
ATOM 1528 C CA . GLU A 1 187 ? -5.805 9.185 -3.215 1.00 48.41 187 GLU A CA 1
ATOM 1529 C C . GLU A 1 187 ? -4.474 9.306 -2.471 1.00 48.41 187 GLU A C 1
ATOM 1531 O O . GLU A 1 187 ? -3.999 10.411 -2.202 1.00 48.41 187 GLU A O 1
ATOM 1536 N N . LEU A 1 188 ? -3.882 8.175 -2.088 1.00 51.59 188 LEU A N 1
ATOM 1537 C CA . LEU A 1 188 ? -2.665 8.178 -1.280 1.00 51.59 188 LEU A CA 1
ATOM 1538 C C . LEU A 1 188 ? -1.700 7.078 -1.700 1.00 51.59 188 LEU A C 1
ATOM 1540 O O . LEU A 1 188 ? -2.107 5.963 -1.978 1.00 51.59 188 LEU A O 1
ATOM 1544 N N . SER A 1 189 ? -0.407 7.371 -1.671 1.00 50.09 189 SER A N 1
ATOM 1545 C CA . SER A 1 189 ? 0.675 6.474 -2.080 1.00 50.09 189 SER A CA 1
ATOM 1546 C C . SER A 1 189 ? 0.993 5.333 -1.081 1.00 50.09 189 SER A C 1
ATOM 1548 O O . SER A 1 189 ? 2.102 5.296 -0.552 1.00 50.09 189 SER A O 1
ATOM 1550 N N . LEU A 1 190 ? 0.052 4.437 -0.772 1.00 61.75 190 LEU A N 1
ATOM 1551 C CA . LEU A 1 190 ? 0.043 3.528 0.374 1.00 61.75 190 LEU A CA 1
ATOM 1552 C C . LEU A 1 190 ? -0.302 2.056 0.025 1.00 61.75 190 LEU A C 1
ATOM 1554 O O . LEU A 1 190 ? -0.886 1.770 -1.011 1.00 61.75 190 LEU A O 1
ATOM 1558 N N . SER A 1 191 ? 0.021 1.112 0.916 1.00 63.56 191 SER A N 1
ATOM 1559 C CA . SER A 1 191 ? -0.546 -0.250 0.971 1.00 63.56 191 SER A CA 1
ATOM 1560 C C . SER A 1 191 ? -1.596 -0.346 2.091 1.00 63.56 191 SER A C 1
ATOM 1562 O O . SER A 1 191 ? -1.591 0.472 3.012 1.00 63.56 191 SER A O 1
ATOM 1564 N N . VAL A 1 192 ? -2.501 -1.334 2.007 1.00 65.50 192 VAL A N 1
ATOM 1565 C CA . VAL A 1 192 ? -3.739 -1.397 2.819 1.00 65.50 192 VAL A CA 1
ATOM 1566 C C . VAL A 1 192 ? -3.811 -2.622 3.733 1.00 65.50 192 VAL A C 1
ATOM 1568 O O . VAL A 1 192 ? -3.666 -3.761 3.259 1.00 65.50 192 VAL A O 1
ATOM 1571 N N . VAL A 1 193 ? -4.185 -2.405 4.998 1.00 75.12 193 VAL A N 1
ATOM 1572 C CA . VAL A 1 193 ? -4.626 -3.449 5.941 1.00 75.12 193 VAL A CA 1
ATOM 1573 C C . VAL A 1 193 ? -5.965 -3.074 6.591 1.00 75.12 193 VAL A C 1
ATOM 1575 O O . VAL A 1 193 ? -6.215 -1.908 6.889 1.00 75.12 193 VAL A O 1
ATOM 1578 N N . LEU A 1 194 ? -6.829 -4.070 6.801 1.00 72.94 194 LEU A N 1
ATOM 1579 C CA . LEU A 1 194 ? -8.046 -3.948 7.609 1.00 72.94 194 LEU A CA 1
ATOM 1580 C C . LEU A 1 194 ? -7.784 -4.511 9.004 1.00 72.94 194 LEU A C 1
ATOM 1582 O O . LEU A 1 194 ? -7.151 -5.561 9.119 1.00 72.94 194 LEU A O 1
ATOM 1586 N N . GLY A 1 195 ? -8.297 -3.841 10.033 1.00 69.69 195 GLY A N 1
ATOM 1587 C CA . GLY A 1 195 ? -8.197 -4.275 11.424 1.00 69.69 195 GLY A CA 1
ATOM 1588 C C . GLY A 1 195 ? -9.551 -4.282 12.131 1.00 69.69 195 GLY A C 1
ATOM 1589 O O . GLY A 1 195 ? -10.451 -3.513 11.787 1.00 69.69 195 GLY A O 1
ATOM 1590 N N . GLY A 1 196 ? -9.685 -5.176 13.106 1.00 69.00 196 GLY A N 1
ATOM 1591 C CA . GLY A 1 196 ? -10.830 -5.293 14.008 1.00 69.00 196 GLY A CA 1
ATOM 1592 C C . GLY A 1 196 ? -10.748 -6.568 14.860 1.00 69.00 196 GLY A C 1
ATOM 1593 O O . GLY A 1 196 ? -9.840 -7.381 14.648 1.00 69.00 196 GLY A O 1
ATOM 1594 N N . GLY A 1 197 ? -11.629 -6.676 15.861 1.00 46.97 197 GLY A N 1
ATOM 1595 C CA . GLY A 1 197 ? -11.661 -7.747 16.871 1.00 46.97 197 GLY A CA 1
ATOM 1596 C C . GLY A 1 197 ? -12.367 -9.036 16.456 1.00 46.97 197 GLY A C 1
ATOM 1597 O O . GLY A 1 197 ? -13.295 -8.994 15.615 1.00 46.97 197 GLY A O 1
#

Radius of gyration: 18.81 Å; Cα contacts (8 Å, |Δi|>4): 361; chains: 1; bounding box: 54×27×50 Å

Sequence (197 aa):
MTEDHLPSFFSDELNAERIRLCKGRIFALQNEPEIFQVWLPNNDSPRLAMVRAFGDLCLKEFGVIAVPDVSYRHLTEKYEFVVLTTDGVWDVLSNEEVVAVVASSPRSSEARVLVDSATRAWRLKYPTAKVDEMRYVNAEMKRVQVYVHNFMEGERMMRIFNYKTRKHKYVIFQGVDDNNRETLSLELSLSVVLGGG

Nearest PDB structures (foldseek):
  8y87-assembly1_C  TM=4.586E-01  e=3.878E+00  Human coronavirus HKU1 (isolate N5)
  8y8a-assembly1_A  TM=4.766E-01  e=9.618E+00  Human coronavirus HKU1 (isolate N5)

pLDDT: mean 73.29, std 13.24, range [43.09, 94.12]

InterPro domains:
  IPR001932 PPM-type phosphatase-like domain [PF00481] (1-108)
  IPR001932 PPM-type phosphatase-like domain [PS51746] (1-141)
  IPR001932 PPM-type phosphatase-like domain [cd00143] (1-122)
  IPR015655 Protein phosphatase 2C [PTHR47992] (2-123)
  IPR036457 PPM-type phosphatase-like doma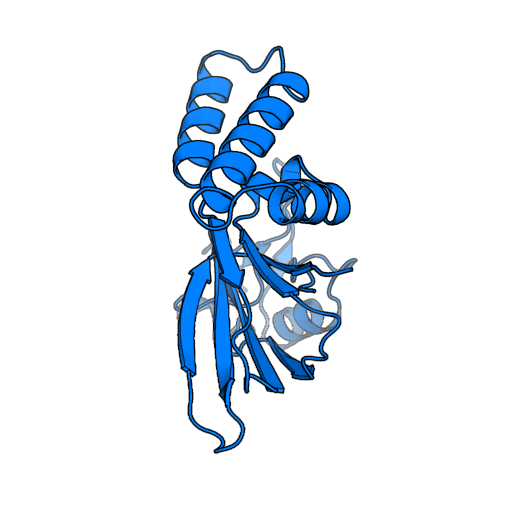in superfamily [G3DSA:3.60.40.10] (1-137)
  IPR036457 PPM-type phosphatase-like domain superfamily [SSF81606] (1-122)

Mean predicted aligned error: 10.86 Å

Foldseek 3Di:
DDDDQFCDCVRCVPLVVQLVVLQWDWADDPVGRVQIFIAHNVDRDDTWRGQEADDPVVCVSRRHYPAFDKDKDWDDPQFFKKKWKAVLLVVQDDLVRLQVQQVPDPPVCSQVSSLVVSVVRVCVVCVPQPPVSVVVNVVVSVVIDMDMDTDDPFFTMWMWTWTDGRRFTWTWIFTAGPVRDTPDTDTGRTDMDTYGD

Solvent-accessible surface area (backbone atoms only — not comparable to full-atom values): 10841 Å² total; per-residue (Å²): 116,69,82,76,72,43,43,38,71,89,74,28,49,71,63,42,48,43,17,47,78,38,52,19,39,71,53,42,48,92,92,41,70,89,50,30,23,37,28,43,73,91,41,100,45,66,88,31,56,38,50,34,30,80,75,64,69,88,41,43,74,25,42,36,36,69,76,51,55,74,49,79,42,79,54,50,92,53,52,47,33,39,42,35,30,20,66,74,40,61,79,57,40,54,72,68,54,52,38,52,47,41,75,73,35,59,95,90,43,24,50,58,56,43,52,53,48,30,54,52,40,46,51,68,76,49,74,75,52,50,77,69,49,46,51,49,50,54,54,52,56,74,63,53,50,60,46,71,48,68,67,56,96,60,54,45,35,40,40,39,34,42,33,45,37,88,89,37,32,35,28,37,44,34,38,26,36,86,83,73,43,79,74,44,80,48,81,39,53,29,49,46,46,79,32,58,119